Protein 2X5Q (pdb70)

Structure (mmCIF, N/CA/C/O backbone):
data_2X5Q
#
_entry.id   2X5Q
#
_cell.length_a   127.933
_cell.length_b   46.183
_cell.length_c   62.574
_cell.angle_alpha   90.00
_cell.angle_beta   109.26
_cell.angle_gamma   90.00
#
_symmetry.space_group_name_H-M   'C 1 2 1'
#
loop_
_entity.id
_entity.type
_entity.pdbx_description
1 polymer SSO1986
2 water water
#
loop_
_atom_site.group_PDB
_atom_site.id
_atom_site.type_symbol
_atom_site.label_atom_id
_atom_site.label_alt_id
_atom_site.label_comp_id
_atom_site.label_asym_id
_atom_site.label_entity_id
_atom_site.label_seq_id
_atom_site.pdbx_PDB_ins_code
_atom_site.Cartn_x
_atom_site.Cartn_y
_atom_site.Cartn_z
_atom_site.occupancy
_atom_site.B_iso_or_equiv
_atom_site.auth_seq_id
_atom_site.auth_comp_id
_atom_site.auth_asym_id
_atom_site.auth_atom_id
_atom_site.pdbx_PDB_model_num
ATOM 1 N N . TRP A 1 8 ? 25.228 -3.998 12.838 1.00 41.12 7 TRP A N 1
ATOM 2 C CA . TRP A 1 8 ? 24.600 -2.669 12.595 1.00 38.87 7 TRP A CA 1
ATOM 3 C C . TRP A 1 8 ? 24.571 -2.356 11.101 1.00 38.57 7 TRP A C 1
ATOM 4 O O . TRP A 1 8 ? 25.571 -2.547 10.392 1.00 39.10 7 TRP A O 1
ATOM 15 N N . GLU A 1 9 ? 23.428 -1.880 10.630 1.00 37.17 8 GLU A N 1
ATOM 16 C CA . GLU A 1 9 ? 23.348 -1.230 9.327 1.00 36.79 8 GLU A CA 1
ATOM 17 C C . GLU A 1 9 ? 24.319 -0.045 9.288 1.00 34.65 8 GLU A C 1
ATOM 18 O O . GLU A 1 9 ? 24.609 0.555 10.327 1.00 32.56 8 GLU A O 1
ATOM 24 N N . GLU A 1 10 ? 24.819 0.291 8.099 1.00 34.30 9 GLU A N 1
ATOM 25 C CA . GLU A 1 10 ? 25.670 1.470 7.948 1.00 32.96 9 GLU A CA 1
ATOM 26 C C . GLU A 1 10 ? 24.930 2.719 8.432 1.00 30.64 9 GLU A C 1
ATOM 27 O O . GLU A 1 10 ? 23.734 2.891 8.160 1.00 30.40 9 GLU A O 1
ATOM 33 N N . GLN A 1 11 ? 25.640 3.579 9.154 1.00 28.21 10 GLN A N 1
ATOM 34 C CA . GLN A 1 11 ? 25.045 4.788 9.730 1.00 26.91 10 GLN A CA 1
ATOM 35 C C . GLN A 1 11 ? 25.582 6.060 9.083 1.00 25.90 10 GLN A C 1
ATOM 36 O O . GLN A 1 11 ? 26.596 6.037 8.404 1.00 25.00 10 GLN A O 1
ATOM 42 N N . VAL A 1 12 ? 24.866 7.159 9.295 1.00 24.81 11 VAL A N 1
ATOM 43 C CA . VAL A 1 12 ? 25.324 8.484 8.904 1.00 24.67 11 VAL A CA 1
ATOM 44 C C . VAL A 1 12 ? 25.259 9.374 10.146 1.00 23.34 11 VAL A C 1
ATOM 45 O O . VAL A 1 12 ? 24.327 9.276 10.924 1.00 23.08 11 VAL A O 1
ATOM 49 N N . PHE A 1 13 ? 26.282 10.192 10.345 1.00 23.29 12 PHE A N 1
ATOM 50 C CA . PHE A 1 13 ? 26.282 11.222 11.403 1.00 22.93 12 PHE A CA 1
ATOM 51 C C . PHE A 1 13 ? 25.469 12.403 10.965 1.00 23.43 12 PHE A C 1
ATOM 52 O O . PHE A 1 13 ? 25.801 13.076 9.970 1.00 23.78 12 PHE A O 1
ATOM 60 N N . LEU A 1 14 ? 24.408 12.673 11.717 1.00 24.17 13 LEU A N 1
ATOM 61 C CA . LEU A 1 14 ? 23.558 13.826 11.462 1.00 24.91 13 LEU A CA 1
ATOM 62 C C . LEU A 1 14 ? 23.935 14.871 12.501 1.00 24.49 13 LEU A C 1
ATOM 63 O O . LEU A 1 14 ? 23.581 14.722 13.672 1.00 24.20 13 LEU A O 1
ATOM 68 N N . PRO A 1 15 ? 24.686 15.914 12.092 1.00 24.61 14 PRO A N 1
ATOM 69 C CA . PRO A 1 15 ? 24.940 17.023 13.015 1.00 24.86 14 PRO A CA 1
ATOM 70 C C . PRO A 1 15 ? 23.658 17.729 13.417 1.00 25.47 14 PRO A C 1
ATOM 71 O O . PRO A 1 15 ? 22.826 18.041 12.553 1.00 27.03 14 PRO A O 1
ATOM 75 N N . ILE A 1 16 ? 23.489 17.982 14.712 1.00 25.73 15 ILE A N 1
ATOM 76 C CA . ILE A 1 16 ? 22.340 18.752 15.184 1.00 26.95 15 ILE A CA 1
ATOM 77 C C . ILE A 1 16 ? 22.779 20.204 15.424 1.00 28.22 15 ILE A C 1
ATOM 78 O O . ILE A 1 16 ? 23.471 20.503 16.413 1.00 28.93 15 ILE A O 1
ATOM 83 N N . THR A 1 17 ? 22.409 21.093 14.498 1.00 28.50 16 THR A N 1
ATOM 84 C CA . THR A 1 17 ? 22.730 22.517 14.594 1.00 29.16 16 THR A CA 1
ATOM 85 C C . THR A 1 17 ? 21.466 23.343 14.480 1.00 30.08 16 THR A C 1
ATOM 86 O O . THR A 1 17 ? 20.416 22.805 14.174 1.00 29.04 16 THR A O 1
ATOM 90 N N . ASN A 1 18 ? 21.596 24.668 14.651 1.00 31.29 17 ASN A N 1
ATOM 91 C CA . ASN A 1 18 ? 20.486 25.599 14.428 1.00 33.36 17 ASN A CA 1
ATOM 92 C C . ASN A 1 18 ? 20.010 25.721 12.979 1.00 34.47 17 ASN A C 1
ATOM 93 O O . ASN A 1 18 ? 18.984 26.365 12.744 1.00 36.22 17 ASN A O 1
ATOM 98 N N . SER A 1 19 ? 20.735 25.144 12.015 1.00 33.30 18 SER A N 1
ATOM 99 C CA . SER A 1 19 ? 20.405 25.340 10.599 1.00 34.80 18 SER A CA 1
ATOM 100 C C . SER A 1 19 ? 19.835 24.135 9.850 1.00 34.45 18 SER A C 1
ATOM 101 O O . SER A 1 19 ? 19.494 24.247 8.661 1.00 35.44 18 SER A O 1
ATOM 104 N N . ILE A 1 20 ? 19.719 22.994 10.521 1.00 33.01 19 ILE A N 1
ATOM 105 C CA . ILE A 1 20 ? 19.213 21.806 9.849 1.00 33.07 19 ILE A CA 1
ATOM 106 C C . ILE A 1 20 ? 17.707 21.946 9.651 1.00 35.03 19 ILE A C 1
ATOM 107 O O . ILE A 1 20 ? 17.026 22.645 10.402 1.00 35.22 19 ILE A O 1
ATOM 112 N N . SER A 1 21 ? 17.205 21.302 8.612 1.00 36.71 20 SER A N 1
ATOM 113 C CA . SER A 1 21 ? 15.776 21.326 8.312 1.00 39.21 20 SER A CA 1
ATOM 114 C C . SER A 1 21 ? 15.389 20.025 7.647 1.00 39.81 20 SER A C 1
ATOM 115 O O . SER A 1 21 ? 16.173 19.446 6.893 1.00 39.56 20 SER A O 1
ATOM 118 N N . SER A 1 22 ? 14.180 19.569 7.925 1.00 41.65 21 SER A N 1
ATOM 119 C CA . SER A 1 22 ? 13.620 18.431 7.216 1.00 43.01 21 SER A CA 1
ATOM 120 C C . SER A 1 22 ? 13.301 18.832 5.770 1.00 45.75 21 SER A C 1
ATOM 121 O O . SER A 1 22 ? 12.824 19.928 5.516 1.00 47.35 21 SER A O 1
ATOM 124 N N . GLU A 1 23 ? 13.597 17.949 4.827 1.00 46.92 22 GLU A N 1
ATOM 125 C CA . GLU A 1 23 ? 13.235 18.165 3.428 1.00 50.32 22 GLU A CA 1
ATOM 126 C C . GLU A 1 23 ? 12.337 17.024 2.989 1.00 51.66 22 GLU A C 1
ATOM 127 O O . GLU A 1 23 ? 12.335 15.951 3.599 1.00 50.72 22 GLU A O 1
ATOM 133 N N . ASP A 1 24 ? 11.576 17.263 1.931 1.00 54.60 23 ASP A N 1
ATOM 134 C CA . ASP A 1 24 ? 10.548 16.330 1.500 1.00 56.37 23 ASP A CA 1
ATOM 135 C C . ASP A 1 24 ? 11.112 14.923 1.321 1.00 55.18 23 ASP A C 1
ATOM 136 O O . ASP A 1 24 ? 12.192 14.745 0.767 1.00 54.89 23 ASP A O 1
ATOM 141 N N . ASN A 1 25 ? 10.380 13.936 1.825 1.00 54.86 24 ASN A N 1
ATOM 142 C CA . ASN A 1 25 ? 10.708 12.530 1.624 1.00 54.01 24 ASN A CA 1
ATOM 143 C C . ASN A 1 25 ? 12.035 12.121 2.261 1.00 50.81 24 ASN A C 1
ATOM 144 O O . ASN A 1 25 ? 13.085 12.127 1.607 1.00 51.06 24 ASN A O 1
ATOM 149 N N . ASN A 1 26 ? 11.960 11.769 3.543 1.00 47.78 25 ASN A N 1
ATOM 150 C CA . ASN A 1 26 ? 13.061 11.186 4.321 1.00 44.82 25 ASN A CA 1
ATOM 151 C C . ASN A 1 26 ? 14.454 11.798 4.145 1.00 42.61 25 ASN A C 1
ATOM 152 O O . ASN A 1 26 ? 15.454 11.099 4.265 1.00 41.39 25 ASN A O 1
ATOM 157 N N . GLN A 1 27 ? 14.515 13.109 3.913 1.00 42.18 26 GLN A N 1
ATOM 158 C CA . GLN A 1 27 ? 15.794 13.804 3.785 1.00 40.57 26 GLN A CA 1
ATOM 159 C C . GLN A 1 27 ? 15.928 14.974 4.751 1.00 38.57 26 GLN A C 1
ATOM 160 O O . GLN A 1 27 ? 14.977 15.700 5.022 1.00 39.25 26 GLN A O 1
ATOM 166 N N . ILE A 1 28 ? 17.141 15.171 5.235 1.00 36.03 27 ILE A N 1
ATOM 167 C CA . ILE A 1 28 ? 17.439 16.263 6.134 1.00 34.87 27 ILE A CA 1
ATOM 168 C C . ILE A 1 28 ? 18.541 17.101 5.498 1.00 34.26 27 ILE A C 1
ATOM 169 O O . ILE A 1 28 ? 19.625 16.586 5.214 1.00 32.86 27 ILE A O 1
ATOM 174 N N . LYS A 1 29 ? 18.235 18.371 5.247 1.00 34.76 28 LYS A N 1
ATOM 175 C CA . LYS A 1 29 ? 19.231 19.331 4.802 1.00 35.07 28 LYS A CA 1
ATOM 176 C C . LYS A 1 29 ? 20.066 19.745 6.013 1.00 33.09 28 LYS A C 1
ATOM 177 O O . LYS A 1 29 ? 19.531 20.272 6.990 1.00 31.97 28 LYS A O 1
ATOM 183 N N . ILE A 1 30 ? 21.371 19.479 5.965 1.00 31.71 29 ILE A N 1
ATOM 184 C CA . ILE A 1 30 ? 22.264 19.900 7.036 1.00 30.32 29 ILE A CA 1
ATOM 185 C C . ILE A 1 30 ? 22.729 21.324 6.781 1.00 31.38 29 ILE A C 1
ATOM 186 O O . ILE A 1 30 ? 22.817 22.141 7.702 1.00 32.18 29 ILE A O 1
ATOM 191 N N . GLY A 1 31 ? 23.024 21.622 5.522 1.00 31.75 30 GLY A N 1
ATOM 192 C CA . GLY A 1 31 ? 23.273 22.982 5.099 1.00 32.66 30 GLY A CA 1
ATOM 193 C C . GLY A 1 31 ? 23.212 23.041 3.595 1.00 34.08 30 GLY A C 1
ATOM 194 O O . GLY A 1 31 ? 22.727 22.102 2.954 1.00 34.36 30 GLY A O 1
ATOM 195 N N . SER A 1 32 ? 23.720 24.129 3.026 1.00 34.60 31 SER A N 1
ATOM 196 C CA . SER A 1 32 ? 23.634 24.345 1.587 1.00 36.69 31 SER A CA 1
ATOM 197 C C . SER A 1 32 ? 24.295 23.227 0.777 1.00 36.29 31 SER A C 1
ATOM 198 O O . SER A 1 32 ? 23.852 22.921 -0.317 1.00 37.54 31 SER A O 1
ATOM 201 N N . SER A 1 33 ? 25.348 22.626 1.326 1.00 34.26 32 SER A N 1
ATOM 202 C CA . SER A 1 33 ? 26.169 21.671 0.594 1.00 34.77 32 SER A CA 1
ATOM 203 C C . SER A 1 33 ? 25.987 20.203 1.021 1.00 33.32 32 SER A C 1
ATOM 204 O O . SER A 1 33 ? 26.491 19.296 0.336 1.00 33.53 32 SER A O 1
ATOM 207 N N . VAL A 1 34 ? 25.243 19.968 2.104 1.00 31.59 33 VAL A N 1
ATOM 208 C CA . VAL A 1 34 ? 25.085 18.630 2.664 1.00 30.56 33 VAL A CA 1
ATOM 209 C C . VAL A 1 34 ? 23.604 18.260 2.892 1.00 31.08 33 VAL A C 1
ATOM 210 O O . VAL A 1 34 ? 22.850 18.992 3.566 1.00 29.66 33 VAL A O 1
ATOM 214 N N . SER A 1 35 ? 23.189 17.152 2.269 1.00 31.54 34 SER A N 1
ATOM 215 C CA . SER A 1 35 ? 21.875 16.558 2.507 1.00 32.69 34 SER A CA 1
ATOM 216 C C . SER A 1 35 ? 22.018 15.070 2.821 1.00 31.89 34 SER A C 1
ATOM 217 O O . SER A 1 35 ? 22.773 14.346 2.162 1.00 31.93 34 SER A O 1
ATOM 220 N N . ILE A 1 36 ? 21.260 14.639 3.821 1.00 31.75 35 ILE A N 1
ATOM 221 C CA . ILE A 1 36 ? 21.288 13.278 4.333 1.00 31.40 35 ILE A CA 1
ATOM 222 C C . ILE A 1 36 ? 19.914 12.635 4.114 1.00 32.85 35 ILE A C 1
ATOM 223 O O . ILE A 1 36 ? 18.891 13.298 4.221 1.00 34.26 35 ILE A O 1
ATOM 228 N N . GLU A 1 37 ? 19.908 11.364 3.736 1.00 33.19 36 GLU A N 1
ATOM 229 C CA . GLU A 1 37 ? 18.695 10.568 3.656 1.00 34.19 36 GLU A CA 1
ATOM 230 C C . GLU A 1 37 ? 18.754 9.570 4.797 1.00 33.07 36 GLU A C 1
ATOM 231 O O . GLU A 1 37 ? 19.827 9.110 5.161 1.00 32.71 36 GLU A O 1
ATOM 237 N N . TYR A 1 38 ? 17.619 9.249 5.388 1.00 33.43 37 TYR A N 1
ATOM 238 C CA . TYR A 1 38 ? 17.587 8.202 6.402 1.00 32.02 37 TYR A CA 1
ATOM 239 C C . TYR A 1 38 ? 16.601 7.118 5.984 1.00 33.47 37 TYR A C 1
ATOM 240 O O . TYR A 1 38 ? 15.658 7.346 5.203 1.00 33.88 37 TYR A O 1
ATOM 249 N N . ASN A 1 39 ? 16.853 5.922 6.488 1.00 33.03 38 ASN A N 1
ATOM 250 C CA . ASN A 1 39 ? 16.018 4.786 6.172 1.00 34.80 38 ASN A CA 1
ATOM 251 C C . ASN A 1 39 ? 14.913 4.743 7.224 1.00 34.74 38 ASN A C 1
ATOM 252 O O . ASN A 1 39 ? 15.185 4.558 8.411 1.00 32.15 38 ASN A O 1
ATOM 257 N N . GLN A 1 40 ? 13.673 4.968 6.790 1.00 36.59 39 GLN A N 1
ATOM 258 C CA . GLN A 1 40 ? 12.536 5.051 7.711 1.00 37.43 39 GLN A CA 1
ATOM 259 C C . GLN A 1 40 ? 12.383 3.763 8.530 1.00 37.91 39 GLN A C 1
ATOM 260 O O . GLN A 1 40 ? 11.975 3.804 9.681 1.00 37.48 39 GLN A O 1
ATOM 266 N N . ASN A 1 41 ? 12.715 2.621 7.934 1.00 39.29 40 ASN A N 1
ATOM 267 C CA . ASN A 1 41 ? 12.666 1.354 8.647 1.00 40.04 40 ASN A CA 1
ATOM 268 C C . ASN A 1 41 ? 14.048 0.791 8.956 1.00 39.35 40 ASN A C 1
ATOM 269 O O . ASN A 1 41 ? 14.177 -0.406 9.191 1.00 40.80 40 ASN A O 1
ATOM 274 N N . GLY A 1 42 ? 15.073 1.641 8.971 1.00 37.66 41 GLY A N 1
ATOM 275 C CA . GLY A 1 42 ? 16.425 1.193 9.299 1.00 36.74 41 GLY A CA 1
ATOM 276 C C . GLY A 1 42 ? 16.632 1.133 10.800 1.00 35.80 41 GLY A C 1
ATOM 277 O O . GLY A 1 42 ? 15.835 1.693 11.556 1.00 35.73 41 GLY A O 1
ATOM 278 N N . GLN A 1 43 ? 17.692 0.446 11.231 1.00 35.23 42 GLN A N 1
ATOM 279 C CA . GLN A 1 43 ? 18.035 0.339 12.651 1.00 34.52 42 GLN A CA 1
ATOM 280 C C . GLN A 1 43 ? 19.038 1.437 12.965 1.00 31.59 42 GLN A C 1
ATOM 281 O O . GLN A 1 43 ? 20.137 1.451 12.432 1.00 30.62 42 GLN A O 1
ATOM 287 N N . HIS A 1 44 ? 18.625 2.376 13.810 1.00 30.11 43 HIS A N 1
ATOM 288 C CA . HIS A 1 44 ? 19.433 3.551 14.138 1.00 28.24 43 HIS A CA 1
ATOM 289 C C . HIS A 1 44 ? 20.191 3.313 15.441 1.00 27.57 43 HIS A C 1
ATOM 290 O O . HIS A 1 44 ? 19.632 2.786 16.403 1.00 27.32 43 HIS A O 1
ATOM 297 N N . VAL A 1 45 ? 21.457 3.724 15.473 1.00 26.58 44 VAL A N 1
ATOM 298 C CA . VAL A 1 45 ? 22.272 3.639 16.679 1.00 26.04 44 VAL A CA 1
ATOM 299 C C . VAL A 1 45 ? 21.743 4.578 17.748 1.00 26.19 44 VAL A C 1
ATOM 300 O O . VAL A 1 45 ? 21.544 4.168 18.900 1.00 26.38 44 VAL A O 1
ATOM 304 N N . SER A 1 46 ? 21.522 5.844 17.377 1.00 25.72 45 SER A N 1
ATOM 305 C CA . SER A 1 46 ? 20.852 6.793 18.261 1.00 25.58 45 SER A CA 1
ATOM 306 C C . SER A 1 46 ? 19.383 6.417 18.387 1.00 27.12 45 SER A C 1
ATOM 307 O O . SER A 1 46 ? 18.735 6.051 17.401 1.00 27.30 45 SER A O 1
ATOM 310 N N . GLN A 1 47 ? 18.865 6.506 19.611 1.00 27.92 46 GLN A N 1
ATOM 311 C CA . GLN A 1 47 ? 17.552 5.961 19.947 1.00 29.32 46 GLN A CA 1
ATOM 312 C C . GLN A 1 47 ? 16.763 6.922 20.830 1.00 29.50 46 GLN A C 1
ATOM 313 O O . GLN A 1 47 ? 17.339 7.633 21.647 1.00 29.21 46 GLN A O 1
ATOM 319 N N . ILE A 1 48 ? 15.450 6.962 20.646 1.00 30.12 47 ILE A N 1
ATOM 320 C CA . ILE A 1 48 ? 14.573 7.616 21.610 1.00 30.96 47 ILE A CA 1
ATOM 321 C C . ILE A 1 48 ? 13.658 6.586 22.265 1.00 31.90 47 ILE A C 1
ATOM 322 O O . ILE A 1 48 ? 13.313 5.560 21.664 1.00 32.19 47 ILE A O 1
ATOM 327 N N . ASP A 1 49 ? 13.295 6.845 23.517 1.00 32.14 48 ASP A N 1
ATOM 328 C CA . ASP A 1 49 ? 12.367 5.982 24.239 1.00 34.03 48 ASP A CA 1
ATOM 329 C C . ASP A 1 49 ? 11.699 6.815 25.317 1.00 34.78 48 ASP A C 1
ATOM 330 O O . ASP A 1 49 ? 11.832 8.039 25.289 1.00 34.42 48 ASP A O 1
ATOM 335 N N . ASP A 1 50 ? 11.002 6.176 26.258 1.00 36.15 49 ASP A N 1
ATOM 336 C CA . ASP A 1 50 ? 10.309 6.910 27.320 1.00 38.36 49 ASP A CA 1
ATOM 337 C C . ASP A 1 50 ? 11.232 7.660 28.297 1.00 37.84 49 ASP A C 1
ATOM 338 O O . ASP A 1 50 ? 10.743 8.416 29.126 1.00 39.06 49 ASP A O 1
ATOM 343 N N . LYS A 1 51 ? 12.549 7.475 28.180 1.00 37.00 50 LYS A N 1
ATOM 344 C CA . LYS A 1 51 ? 13.523 8.174 29.040 1.00 37.25 50 LYS A CA 1
ATOM 345 C C . LYS A 1 51 ? 14.278 9.294 28.326 1.00 35.86 50 LYS A C 1
ATOM 346 O O . LYS A 1 51 ? 15.065 10.012 28.959 1.00 36.74 50 LYS A O 1
ATOM 352 N N . GLY A 1 52 ? 14.068 9.417 27.013 1.00 34.53 51 GLY A N 1
ATOM 353 C CA . GLY A 1 52 ? 14.611 10.502 26.211 1.00 32.78 51 GLY A CA 1
ATOM 354 C C . GLY A 1 52 ? 15.451 10.011 25.041 1.00 31.17 51 GLY A C 1
ATOM 355 O O . GLY A 1 52 ? 15.217 8.935 24.492 1.00 30.93 51 GLY A O 1
ATOM 356 N N . LEU A 1 53 ? 16.447 10.814 24.684 1.00 29.73 52 LEU A N 1
ATOM 357 C CA . LEU A 1 53 ? 17.340 10.548 23.566 1.00 28.16 52 LEU A CA 1
ATOM 358 C C . LEU A 1 53 ? 18.610 9.848 24.061 1.00 27.72 52 LEU A C 1
ATOM 359 O O . LEU A 1 53 ? 19.125 10.168 25.148 1.00 27.70 52 LEU A O 1
ATOM 364 N N . HIS A 1 54 ? 19.108 8.896 23.270 1.00 27.32 53 HIS A N 1
ATOM 365 C CA . HIS A 1 54 ? 20.256 8.058 23.654 1.00 27.31 53 HIS A CA 1
ATOM 366 C C . HIS A 1 54 ? 21.247 7.865 22.526 1.00 25.85 53 HIS A C 1
ATOM 367 O O . HIS A 1 54 ? 20.875 7.884 21.360 1.00 25.52 53 HIS A O 1
ATOM 374 N N . ASN A 1 55 ? 22.499 7.603 22.908 1.00 25.95 54 ASN A N 1
ATOM 375 C CA . ASN A 1 55 ? 23.593 7.294 21.982 1.00 25.71 54 ASN A CA 1
ATOM 376 C C . ASN A 1 55 ? 23.915 8.437 21.037 1.00 24.78 54 ASN A C 1
ATOM 377 O O . ASN A 1 55 ? 23.774 8.313 19.807 1.00 25.16 54 ASN A O 1
ATOM 382 N N . ILE A 1 56 ? 24.362 9.533 21.626 1.00 25.02 55 ILE A N 1
ATOM 383 C CA . ILE A 1 56 ? 24.732 10.726 20.896 1.00 24.67 55 ILE A CA 1
ATOM 384 C C . ILE A 1 56 ? 26.246 10.717 20.667 1.00 24.57 55 ILE A C 1
ATOM 385 O O . ILE A 1 56 ? 27.014 10.523 21.599 1.00 24.93 55 ILE A O 1
ATOM 390 N N . LEU A 1 57 ? 26.668 10.923 19.422 1.00 23.97 56 LEU A N 1
ATOM 391 C CA . LEU A 1 57 ? 28.100 10.973 19.116 1.00 23.68 56 LEU A CA 1
ATOM 392 C C . LEU A 1 57 ? 28.656 12.387 19.270 1.00 23.06 56 LEU A C 1
ATOM 393 O O . LEU A 1 57 ? 28.117 13.341 18.708 1.00 23.15 56 LEU A O 1
ATOM 398 N N . VAL A 1 58 ? 29.749 12.503 20.018 1.00 23.93 57 VAL A N 1
ATOM 399 C CA . VAL A 1 58 ? 30.443 13.769 20.212 1.00 24.17 57 VAL A CA 1
ATOM 400 C C . VAL A 1 58 ? 31.714 13.692 19.385 1.00 24.64 57 VAL A C 1
ATOM 401 O O . VAL A 1 58 ? 32.609 12.912 19.680 1.00 25.38 57 VAL A O 1
ATOM 405 N N . LEU A 1 59 ? 31.773 14.478 18.323 1.00 25.24 58 LEU A N 1
ATOM 406 C CA . LEU A 1 59 ? 32.935 14.467 17.446 1.00 25.60 58 LEU A CA 1
ATOM 407 C C . LEU A 1 59 ? 33.894 15.564 17.870 1.00 25.72 58 LEU A C 1
ATOM 408 O O . LEU A 1 59 ? 33.703 16.716 17.507 1.00 25.78 58 LEU A O 1
ATOM 413 N N . THR A 1 60 ? 34.919 15.211 18.646 1.00 26.00 59 THR A N 1
ATOM 414 C CA . THR A 1 60 ? 35.894 16.201 19.130 1.00 26.58 59 THR A CA 1
ATOM 415 C C . THR A 1 60 ? 36.964 16.470 18.053 1.00 26.33 59 THR A C 1
ATOM 416 O O . THR A 1 60 ? 37.167 15.659 17.172 1.00 26.36 59 THR A O 1
ATOM 420 N N . GLY A 1 61 ? 37.648 17.607 18.133 1.00 26.75 60 GLY A N 1
ATOM 421 C CA . GLY A 1 61 ? 38.600 18.006 17.085 1.00 27.03 60 GLY A CA 1
ATOM 422 C C . GLY A 1 61 ? 37.942 18.433 15.772 1.00 26.33 60 GLY A C 1
ATOM 423 O O . GLY A 1 61 ? 38.624 18.525 14.744 1.00 27.57 60 GLY A O 1
ATOM 424 N N . TYR A 1 62 ? 36.640 18.732 15.830 1.00 25.46 61 TYR A N 1
ATOM 425 C CA . TYR A 1 62 ? 35.819 19.159 14.691 1.00 25.12 61 TYR A CA 1
ATOM 426 C C . TYR A 1 62 ? 34.916 20.339 15.040 1.00 25.19 61 TYR A C 1
ATOM 427 O O . TYR A 1 62 ? 34.442 20.464 16.167 1.00 24.80 61 TYR A O 1
ATOM 436 N N . ALA A 1 63 ? 34.711 21.211 14.061 1.00 25.10 62 ALA A N 1
ATOM 437 C CA . ALA A 1 63 ? 33.678 22.242 14.111 1.00 25.40 62 ALA A CA 1
ATOM 438 C C . ALA A 1 63 ? 32.857 22.123 12.813 1.00 25.64 62 ALA A C 1
ATOM 439 O O . ALA A 1 63 ? 33.229 21.368 11.908 1.00 26.59 62 ALA A O 1
ATOM 441 N N . ILE A 1 64 ? 31.728 22.809 12.749 1.00 25.71 63 ILE A N 1
ATOM 442 C CA . ILE A 1 64 ? 30.864 22.740 11.573 1.00 26.10 63 ILE A CA 1
ATOM 443 C C . ILE A 1 64 ? 30.813 24.109 10.908 1.00 27.29 63 ILE A C 1
ATOM 444 O O . ILE A 1 64 ? 30.799 25.148 11.573 1.00 28.07 63 ILE A O 1
ATOM 449 N N . ASP A 1 65 ? 30.886 24.109 9.583 1.00 28.38 64 ASP A N 1
ATOM 450 C CA . ASP A 1 65 ? 30.620 25.311 8.806 1.00 30.13 64 ASP A CA 1
ATOM 451 C C . ASP A 1 65 ? 29.104 25.297 8.724 1.00 31.29 64 ASP A C 1
ATOM 452 O O . ASP A 1 65 ? 28.515 24.563 7.913 1.00 31.21 64 ASP A O 1
ATOM 457 N N . GLU A 1 66 ? 28.465 26.081 9.587 1.00 31.89 65 GLU A N 1
ATOM 458 C CA . GLU A 1 66 ? 27.020 25.959 9.749 1.00 32.33 65 GLU A CA 1
ATOM 459 C C . GLU A 1 66 ? 26.209 26.205 8.478 1.00 33.41 65 GLU A C 1
ATOM 460 O O . GLU A 1 66 ? 25.212 25.534 8.256 1.00 33.35 65 GLU A O 1
ATOM 466 N N . SER A 1 67 ? 26.631 27.159 7.663 1.00 34.66 66 SER A N 1
ATOM 467 C CA . SER A 1 67 ? 25.914 27.458 6.434 1.00 36.51 66 SER A CA 1
ATOM 468 C C . SER A 1 67 ? 25.985 26.330 5.405 1.00 35.48 66 SER A C 1
ATOM 469 O O . SER A 1 67 ? 24.993 26.067 4.739 1.00 36.00 66 SER A O 1
ATOM 472 N N . THR A 1 68 ? 27.140 25.672 5.274 1.00 33.85 67 THR A N 1
ATOM 473 C CA . THR A 1 68 ? 27.289 24.601 4.275 1.00 33.56 67 THR A CA 1
ATOM 474 C C . THR A 1 68 ? 26.856 23.236 4.791 1.00 31.77 67 THR A C 1
ATOM 475 O O . THR A 1 68 ? 26.404 22.400 4.001 1.00 31.43 67 THR A O 1
ATOM 479 N N . GLY A 1 69 ? 27.010 23.022 6.099 1.00 29.87 68 GLY A N 1
ATOM 480 C CA . GLY A 1 69 ? 26.662 21.763 6.752 1.00 28.76 68 GLY A CA 1
ATOM 481 C C . GLY A 1 69 ? 27.821 20.783 6.847 1.00 28.10 68 GLY A C 1
ATOM 482 O O . GLY A 1 69 ? 27.651 19.656 7.306 1.00 27.30 68 GLY A O 1
ATOM 483 N N . GLU A 1 70 ? 29.006 21.231 6.421 1.00 28.74 69 GLU A N 1
ATOM 484 C CA . GLU A 1 70 ? 30.205 20.406 6.372 1.00 28.21 69 GLU A CA 1
ATOM 485 C C . GLU A 1 70 ? 31.001 20.543 7.661 1.00 27.22 69 GLU A C 1
ATOM 486 O O . GLU A 1 70 ? 31.243 21.652 8.144 1.00 26.97 69 GLU A O 1
ATOM 492 N N . LEU A 1 71 ? 31.413 19.403 8.201 1.00 26.12 70 LEU A N 1
ATOM 493 C CA . LEU A 1 71 ? 32.322 19.373 9.336 1.00 25.39 70 LEU A CA 1
ATOM 494 C C . LEU A 1 71 ? 33.753 19.697 8.898 1.00 25.70 70 LEU A C 1
ATOM 495 O O . LEU A 1 71 ? 34.198 19.289 7.816 1.00 25.01 70 LEU A O 1
ATOM 500 N N . VAL A 1 72 ? 34.470 20.399 9.770 1.00 25.19 71 VAL A N 1
ATOM 501 C CA . VAL A 1 72 ? 35.839 20.827 9.503 1.00 25.79 71 VAL A CA 1
ATOM 502 C C . VAL A 1 72 ? 36.767 20.400 10.632 1.00 25.30 71 VAL A C 1
ATOM 503 O O . VAL A 1 72 ? 36.533 20.748 11.791 1.00 24.31 71 VAL A O 1
ATOM 507 N N . PRO A 1 73 ? 37.836 19.662 10.299 1.00 25.92 72 PRO A N 1
ATOM 508 C CA . PRO A 1 73 ? 38.767 19.273 11.356 1.00 26.17 72 PRO A CA 1
ATOM 509 C C . PRO A 1 73 ? 39.590 20.486 11.777 1.00 26.97 72 PRO A C 1
ATOM 510 O O . PRO A 1 73 ? 40.203 21.134 10.938 1.00 28.29 72 PRO A O 1
ATOM 514 N N . THR A 1 74 ? 39.561 20.804 13.061 1.00 27.32 73 THR A N 1
ATOM 515 C CA . THR A 1 74 ? 40.194 22.004 13.587 1.00 28.47 73 THR A CA 1
ATOM 516 C C . THR A 1 74 ? 41.477 21.732 14.363 1.00 29.60 73 THR A C 1
ATOM 517 O O . THR A 1 74 ? 42.246 22.662 14.655 1.00 31.02 73 THR A O 1
ATOM 521 N N . PHE A 1 75 ? 41.715 20.467 14.694 1.00 29.53 74 PHE A N 1
ATOM 522 C CA . PHE A 1 75 ? 42.912 20.070 15.435 1.00 30.95 74 PHE A CA 1
ATOM 523 C C . PHE A 1 75 ? 43.000 20.756 16.795 1.00 31.45 74 PHE A C 1
ATOM 524 O O . PHE A 1 75 ? 44.090 21.048 17.294 1.00 31.98 74 PHE A O 1
ATOM 532 N N . ASP A 1 76 ? 41.823 20.993 17.376 1.00 31.03 75 ASP A N 1
ATOM 533 C CA . ASP A 1 76 ? 41.668 21.554 18.723 1.00 31.95 75 ASP A CA 1
ATOM 534 C C . ASP A 1 76 ? 40.721 20.595 19.436 1.00 31.79 75 ASP A C 1
ATOM 535 O O . ASP A 1 76 ? 39.530 20.564 19.119 1.00 31.34 75 ASP A O 1
ATOM 540 N N . PRO A 1 77 ? 41.238 19.789 20.386 1.00 32.76 76 PRO A N 1
ATOM 541 C CA . PRO A 1 77 ? 40.394 18.768 21.030 1.00 31.74 76 PRO A CA 1
ATOM 542 C C . PRO A 1 77 ? 39.240 19.319 21.873 1.00 31.27 76 PRO A C 1
ATOM 543 O O . PRO A 1 77 ? 38.306 18.570 22.208 1.00 30.52 76 PRO A O 1
ATOM 547 N N . CYS A 1 78 ? 39.304 20.602 22.217 1.00 30.99 77 CYS A N 1
ATOM 548 C CA . CYS A 1 78 ? 38.205 21.260 22.910 1.00 31.11 77 CYS A CA 1
ATOM 549 C C . CYS A 1 78 ? 37.060 21.679 21.954 1.00 29.11 77 CYS A C 1
ATOM 550 O O . CYS A 1 78 ? 35.984 22.081 22.418 1.00 28.86 77 CYS A O 1
ATOM 553 N N . ASP A 1 79 ? 37.282 21.589 20.639 1.00 27.63 78 ASP A N 1
ATOM 554 C CA . ASP A 1 79 ? 36.189 21.747 19.665 1.00 26.61 78 ASP A CA 1
ATOM 555 C C . ASP A 1 79 ? 35.425 20.442 19.547 1.00 25.41 78 ASP A C 1
ATOM 556 O O . ASP A 1 79 ? 36.028 19.360 19.611 1.00 25.69 78 ASP A O 1
ATOM 561 N N . TYR A 1 80 ? 34.104 20.542 19.381 1.00 24.53 79 TYR A N 1
ATOM 562 C CA . TYR A 1 80 ? 33.282 19.382 19.076 1.00 23.97 79 TYR A CA 1
ATOM 563 C C . TYR A 1 80 ? 32.005 19.766 18.347 1.00 23.60 79 TYR A C 1
ATOM 564 O O . TYR A 1 80 ? 31.508 20.908 18.440 1.00 23.91 79 TYR A O 1
ATOM 573 N N . VAL A 1 81 ? 31.467 18.783 17.639 1.00 22.64 80 VAL A N 1
ATOM 574 C CA . VAL A 1 81 ? 30.107 18.864 17.126 1.00 21.86 80 VAL A CA 1
ATOM 575 C C . VAL A 1 81 ? 29.436 17.562 17.577 1.00 21.83 80 VAL A C 1
ATOM 576 O O . VAL A 1 81 ? 30.046 16.507 17.519 1.00 22.05 80 VAL A O 1
ATOM 580 N N . LYS A 1 82 ? 28.203 17.650 18.061 1.00 22.22 81 LYS A N 1
ATOM 581 C CA . LYS A 1 82 ? 27.435 16.465 18.429 1.00 21.87 81 LYS A CA 1
ATOM 582 C C . LYS A 1 82 ? 26.361 16.179 17.384 1.00 22.24 81 LYS A C 1
ATOM 583 O O . LYS A 1 82 ? 25.928 17.070 16.646 1.00 21.68 81 LYS A O 1
ATOM 589 N N . GLY A 1 83 ? 25.970 14.913 17.301 1.00 22.16 82 GLY A N 1
ATOM 590 C CA . GLY A 1 83 ? 24.934 14.490 16.390 1.00 22.39 82 GLY A CA 1
ATOM 591 C C . GLY A 1 83 ? 24.423 13.105 16.725 1.00 22.68 82 GLY A C 1
ATOM 592 O O . GLY A 1 83 ? 24.857 12.455 17.706 1.00 23.36 82 GLY A O 1
ATOM 593 N N . ILE A 1 84 ? 23.470 12.656 15.929 1.00 22.69 83 ILE A N 1
ATOM 594 C CA . ILE A 1 84 ? 22.922 11.328 16.119 1.00 23.03 83 ILE A CA 1
ATOM 595 C C . ILE A 1 84 ? 23.430 10.476 14.984 1.00 23.17 83 ILE A C 1
ATOM 596 O O . ILE A 1 84 ? 23.847 10.996 13.935 1.00 22.84 83 ILE A O 1
ATOM 601 N N . LEU A 1 85 ? 23.415 9.169 15.217 1.00 23.48 84 LEU A N 1
ATOM 602 C CA . LEU A 1 85 ? 23.774 8.210 14.215 1.00 23.61 84 LEU A CA 1
ATOM 603 C C . LEU A 1 85 ? 22.511 7.461 13.845 1.00 24.21 84 LEU A C 1
ATOM 604 O O . LEU A 1 85 ? 21.839 6.872 14.710 1.00 25.04 84 LEU A O 1
ATOM 609 N N . ILE A 1 86 ? 22.180 7.497 12.560 1.00 23.79 85 ILE A N 1
ATOM 610 C CA . ILE A 1 86 ? 20.962 6.889 12.058 1.00 24.64 85 ILE A CA 1
ATOM 611 C C . ILE A 1 86 ? 21.278 6.096 10.808 1.00 25.18 85 ILE A C 1
ATOM 612 O O . ILE A 1 86 ? 22.250 6.394 10.132 1.00 23.62 85 ILE A O 1
ATOM 617 N N . SER A 1 87 ? 20.464 5.081 10.516 1.00 26.09 86 SER A N 1
ATOM 618 C CA . SER A 1 87 ? 20.604 4.334 9.269 1.00 27.67 86 SER A CA 1
ATOM 619 C C . SER A 1 87 ? 20.230 5.212 8.081 1.00 28.26 86 SER A C 1
ATOM 620 O O . SER A 1 87 ? 19.107 5.731 7.985 1.00 28.01 86 SER A O 1
ATOM 623 N N . GLY A 1 88 ? 21.176 5.353 7.165 1.00 28.73 87 GLY A N 1
ATOM 624 C CA . GLY A 1 88 ? 21.017 6.302 6.080 1.00 29.99 87 GLY A CA 1
ATOM 625 C C . GLY A 1 88 ? 22.321 6.595 5.382 1.00 30.12 87 GLY A C 1
ATOM 626 O O . GLY A 1 88 ? 23.313 5.877 5.548 1.00 29.83 87 GLY A O 1
ATOM 627 N N . LYS A 1 89 ? 22.321 7.658 4.586 1.00 31.30 88 LYS A N 1
ATOM 628 C CA . LYS A 1 89 ? 23.493 7.999 3.805 1.00 31.53 88 LYS A CA 1
ATOM 629 C C . LYS A 1 89 ? 23.527 9.473 3.418 1.00 31.97 88 LYS A C 1
ATOM 630 O O . LYS A 1 89 ? 22.501 10.130 3.348 1.00 32.05 88 LYS A O 1
ATOM 636 N N . ILE A 1 90 ? 24.731 9.963 3.148 1.00 31.99 89 ILE A N 1
ATOM 637 C CA . ILE A 1 90 ? 24.930 11.308 2.651 1.00 32.46 89 ILE A CA 1
ATOM 638 C C . ILE A 1 90 ? 24.598 11.280 1.157 1.00 34.68 89 ILE A C 1
ATOM 639 O O . ILE A 1 90 ? 25.244 10.577 0.390 1.00 35.78 89 ILE A O 1
ATOM 644 N N . LEU A 1 91 ? 23.556 12.006 0.759 1.00 36.08 90 LEU A N 1
ATOM 645 C CA . LEU A 1 91 ? 23.119 12.056 -0.643 1.00 38.34 90 LEU A CA 1
ATOM 646 C C . LEU A 1 91 ? 23.812 13.150 -1.441 1.00 39.19 90 LEU A C 1
ATOM 647 O O . LEU A 1 91 ? 24.047 12.999 -2.637 1.00 40.66 90 LEU A O 1
ATOM 652 N N . LYS A 1 92 ? 24.113 14.258 -0.778 1.00 37.83 91 LYS A N 1
ATOM 653 C CA . LYS A 1 92 ? 24.851 15.341 -1.397 1.00 38.83 91 LYS A CA 1
ATOM 654 C C . LYS A 1 92 ? 25.891 15.812 -0.398 1.00 36.95 91 LYS A C 1
ATOM 655 O O . LYS A 1 92 ? 25.590 15.995 0.787 1.00 34.38 91 LYS A O 1
ATOM 661 N N . GLY A 1 93 ? 27.117 15.986 -0.876 1.00 37.78 92 GLY A N 1
ATOM 662 C CA . GLY A 1 93 ? 28.227 16.376 -0.018 1.00 37.09 92 GLY A CA 1
ATOM 663 C C . GLY A 1 93 ? 29.321 15.325 0.018 1.00 37.47 92 GLY A C 1
ATOM 664 O O . GLY A 1 93 ? 29.114 14.177 -0.374 1.00 38.01 92 GLY A O 1
ATOM 665 N N . ASN A 1 94 ? 30.492 15.741 0.490 1.00 37.48 93 ASN A N 1
ATOM 666 C CA . ASN A 1 94 ? 31.625 14.853 0.663 1.00 37.56 93 ASN A CA 1
ATOM 667 C C . ASN A 1 94 ? 31.415 14.040 1.912 1.00 35.76 93 ASN A C 1
ATOM 668 O O . ASN A 1 94 ? 31.014 14.585 2.942 1.00 35.59 93 ASN A O 1
ATOM 673 N N . HIS A 1 95 ? 31.683 12.743 1.823 1.00 35.62 94 HIS A N 1
ATOM 674 C CA . HIS A 1 95 ? 31.538 11.845 2.963 1.00 34.21 94 HIS A CA 1
ATOM 675 C C . HIS A 1 95 ? 32.861 11.166 3.269 1.00 33.90 94 HIS A C 1
ATOM 676 O O . HIS A 1 95 ? 33.596 10.777 2.351 1.00 36.25 94 HIS A O 1
ATOM 683 N N . PHE A 1 96 ? 33.154 11.041 4.558 1.00 30.99 95 PHE A N 1
ATOM 684 C CA . PHE A 1 96 ? 34.278 10.267 5.030 1.00 30.49 95 PHE A CA 1
ATOM 685 C C . PHE A 1 96 ? 33.695 9.093 5.814 1.00 28.77 95 PHE A C 1
ATOM 686 O O . PHE A 1 96 ? 32.855 9.274 6.685 1.00 26.57 95 PHE A O 1
ATOM 694 N N . LYS A 1 97 ? 34.113 7.886 5.477 1.00 29.21 96 LYS A N 1
ATOM 695 C CA . LYS A 1 97 ? 33.517 6.690 6.060 1.00 29.08 96 LYS A CA 1
ATOM 696 C C . LYS A 1 97 ? 34.468 6.037 7.054 1.00 28.12 96 LYS A C 1
ATOM 697 O O . LYS A 1 97 ? 35.630 5.791 6.732 1.00 27.73 96 LYS A O 1
ATOM 703 N N . ILE A 1 98 ? 33.959 5.747 8.248 1.00 26.50 97 ILE A N 1
ATOM 704 C CA . ILE A 1 98 ? 34.672 4.950 9.232 1.00 26.93 97 ILE A CA 1
ATOM 705 C C . ILE A 1 98 ? 34.105 3.537 9.185 1.00 27.68 97 ILE A C 1
ATOM 706 O O . ILE A 1 98 ? 32.915 3.357 9.430 1.00 27.00 97 ILE A O 1
ATOM 711 N N . ILE A 1 99 ? 34.950 2.547 8.915 1.00 28.31 98 ILE A N 1
ATOM 712 C CA . ILE A 1 99 ? 34.497 1.182 8.646 1.00 29.70 98 ILE A CA 1
ATOM 713 C C . ILE A 1 99 ? 34.791 0.245 9.817 1.00 30.01 98 ILE A C 1
ATOM 714 O O . ILE A 1 99 ? 35.944 0.004 10.163 1.00 29.86 98 ILE A O 1
ATOM 719 N N . GLY A 1 100 ? 33.720 -0.278 10.412 1.00 30.02 99 GLY A N 1
ATOM 720 C CA . GLY A 1 100 ? 33.812 -1.311 11.432 1.00 31.21 99 GLY A CA 1
ATOM 721 C C . GLY A 1 100 ? 34.556 -0.917 12.697 1.00 30.90 99 GLY A C 1
ATOM 722 O O . GLY A 1 100 ? 35.240 -1.735 13.284 1.00 33.01 99 GLY A O 1
ATOM 723 N N . ILE A 1 101 ? 34.416 0.323 13.137 1.00 29.36 100 ILE A N 1
ATOM 724 C CA . ILE A 1 101 ? 35.040 0.728 14.390 1.00 29.37 100 ILE A CA 1
ATOM 725 C C . ILE A 1 101 ? 34.277 0.113 15.573 1.00 29.96 100 ILE A C 1
ATOM 726 O O . ILE A 1 101 ? 33.045 0.130 15.585 1.00 27.78 100 ILE A O 1
ATOM 731 N N . PRO A 1 102 ? 35.011 -0.474 16.534 1.00 31.79 101 PRO A N 1
ATOM 732 C CA . PRO A 1 102 ? 34.420 -0.898 17.791 1.00 32.94 101 PRO A CA 1
ATOM 733 C C . PRO A 1 102 ? 33.665 0.241 18.438 1.00 31.73 101 PRO A C 1
ATOM 734 O O . PRO A 1 102 ? 34.210 1.354 18.587 1.00 30.66 101 PRO A O 1
ATOM 738 N N . SER A 1 103 ? 32.412 -0.014 18.781 1.00 31.70 102 SER A N 1
ATOM 739 C CA . SER A 1 103 ? 31.559 1.032 19.317 1.00 30.99 102 SER A CA 1
ATOM 740 C C . SER A 1 103 ? 32.106 1.560 20.640 1.00 31.78 102 SER A C 1
ATOM 741 O O . SER A 1 103 ? 31.906 2.734 20.967 1.00 31.12 102 SER A O 1
ATOM 744 N N . ASN A 1 104 ? 32.802 0.704 21.385 1.00 33.73 103 ASN A N 1
ATOM 745 C CA . ASN A 1 104 ? 33.473 1.115 22.621 1.00 35.29 103 ASN A CA 1
ATOM 746 C C . ASN A 1 104 ? 34.606 2.137 22.399 1.00 34.71 103 ASN A C 1
ATOM 747 O O . ASN A 1 104 ? 35.108 2.720 23.351 1.00 35.38 103 ASN A O 1
ATOM 752 N N . LYS A 1 105 ? 35.000 2.333 21.142 1.00 33.67 104 LYS A N 1
ATOM 753 C CA . LYS A 1 105 ? 36.042 3.280 20.769 1.00 33.17 104 LYS A CA 1
ATOM 754 C C . LYS A 1 105 ? 35.470 4.681 20.566 1.00 30.73 104 LYS A C 1
ATOM 755 O O . LYS A 1 105 ? 36.188 5.685 20.668 1.00 30.14 104 LYS A O 1
ATOM 761 N N . LEU A 1 106 ? 34.180 4.750 20.265 1.00 29.32 105 LEU A N 1
ATOM 762 C CA . LEU A 1 106 ? 33.551 6.014 19.920 1.00 27.66 105 LEU A CA 1
ATOM 763 C C . LEU A 1 106 ? 33.151 6.819 21.137 1.00 27.50 105 LEU A C 1
ATOM 764 O O . LEU A 1 106 ? 32.866 6.257 22.205 1.00 27.65 105 LEU A O 1
ATOM 769 N N . TYR A 1 107 ? 33.112 8.138 20.951 1.00 26.31 106 TYR A N 1
ATOM 770 C CA . TYR A 1 107 ? 32.725 9.065 22.013 1.00 26.55 106 TYR A CA 1
ATOM 771 C C . TYR A 1 107 ? 31.203 9.259 22.008 1.00 25.92 106 TYR A C 1
ATOM 772 O O . TYR A 1 107 ? 30.673 10.260 21.496 1.00 25.36 106 TYR A O 1
ATOM 781 N N . ILE A 1 108 ? 30.513 8.287 22.604 1.00 26.34 107 ILE A N 1
ATOM 782 C CA . ILE A 1 108 ? 29.058 8.248 22.605 1.00 26.16 107 ILE A CA 1
ATOM 783 C C . ILE A 1 108 ? 28.576 8.610 24.009 1.00 27.19 107 ILE A C 1
ATOM 784 O O . ILE A 1 108 ? 29.041 8.028 24.985 1.00 28.43 107 ILE A O 1
ATOM 789 N N . ILE A 1 109 ? 27.663 9.571 24.125 1.00 26.86 108 ILE A N 1
ATOM 790 C CA . ILE A 1 109 ? 27.070 9.901 25.425 1.00 28.22 108 ILE A CA 1
ATOM 791 C C . ILE A 1 109 ? 25.598 9.488 25.515 1.00 28.68 108 ILE A C 1
ATOM 792 O O . ILE A 1 109 ? 24.966 9.193 24.498 1.00 26.90 108 ILE A O 1
ATOM 797 N N . ARG A 1 110 ? 25.078 9.453 26.747 1.00 30.83 109 ARG A N 1
ATOM 798 C CA . ARG A 1 110 ? 23.738 8.950 27.036 1.00 32.62 109 ARG A CA 1
ATOM 799 C C . ARG A 1 110 ? 23.637 7.532 26.469 1.00 33.20 109 ARG A C 1
ATOM 800 O O . ARG A 1 110 ? 22.717 7.222 25.719 1.00 32.41 109 ARG A O 1
ATOM 808 N N . LYS A 1 111 ? 24.613 6.692 26.802 1.00 34.45 110 LYS A N 1
ATOM 809 C CA . LYS A 1 111 ? 24.732 5.364 26.167 1.00 35.71 110 LYS A CA 1
ATOM 810 C C . LYS A 1 111 ? 23.571 4.443 26.534 1.00 36.62 110 LYS A C 1
ATOM 811 O O . LYS A 1 111 ? 23.179 4.370 27.690 1.00 38.23 110 LYS A O 1
ATOM 817 N N . LYS A 1 112 ? 23.021 3.758 25.533 1.00 37.01 111 LYS A N 1
ATOM 818 C CA . LYS A 1 112 ? 21.963 2.765 25.743 1.00 38.63 111 LYS A CA 1
ATOM 819 C C . LYS A 1 112 ? 22.152 1.601 24.783 1.00 38.79 111 LYS A C 1
ATOM 820 O O . LYS A 1 112 ? 22.070 1.785 23.574 1.00 36.53 111 LYS A O 1
ATOM 826 N N . ASP A 1 113 ? 22.392 0.408 25.327 1.00 40.91 112 ASP A N 1
ATOM 827 C CA . ASP A 1 113 ? 22.495 -0.804 24.519 1.00 42.60 112 ASP A CA 1
ATOM 828 C C . ASP A 1 113 ? 23.319 -0.556 23.242 1.00 41.42 112 ASP A C 1
ATOM 829 O O . ASP A 1 113 ? 22.820 -0.676 22.124 1.00 41.43 112 ASP A O 1
ATOM 834 N N . VAL A 1 114 ? 24.576 -0.169 23.446 1.00 41.34 113 VAL A N 1
ATOM 835 C CA . VAL A 1 114 ? 25.552 0.005 22.367 1.00 40.62 113 VAL A CA 1
ATOM 836 C C . VAL A 1 114 ? 26.516 -1.164 22.429 1.00 41.64 113 VAL A C 1
ATOM 837 O O . VAL A 1 114 ? 26.968 -1.570 23.501 1.00 43.23 113 VAL A O 1
ATOM 841 N N . HIS A 1 115 ? 26.817 -1.724 21.275 1.00 41.38 114 HIS A N 1
ATOM 842 C CA . HIS A 1 115 ? 27.568 -2.958 21.226 1.00 42.93 114 HIS A CA 1
ATOM 843 C C . HIS A 1 115 ? 28.056 -3.190 19.818 1.00 41.66 114 HIS A C 1
ATOM 844 O O . HIS A 1 115 ? 27.463 -2.713 18.862 1.00 40.69 114 HIS A O 1
ATOM 851 N N . GLY A 1 116 ? 29.128 -3.948 19.704 1.00 41.98 115 GLY A N 1
ATOM 852 C CA . GLY A 1 116 ? 29.611 -4.385 18.419 1.00 41.62 115 GLY A CA 1
ATOM 853 C C . GLY A 1 116 ? 30.244 -3.268 17.628 1.00 39.09 115 GLY A C 1
ATOM 854 O O . GLY A 1 116 ? 30.571 -2.198 18.157 1.00 37.01 115 GLY A O 1
ATOM 855 N N . ASN A 1 117 ? 30.395 -3.536 16.340 1.00 38.44 116 ASN A N 1
ATOM 856 C CA . ASN A 1 117 ? 31.114 -2.662 15.440 1.00 36.82 116 ASN A CA 1
ATOM 857 C C . ASN A 1 117 ? 30.137 -1.830 14.646 1.00 34.81 116 ASN A C 1
ATOM 858 O O . ASN A 1 117 ? 29.077 -2.333 14.257 1.00 34.87 116 ASN A O 1
ATOM 863 N N . ILE A 1 118 ? 30.515 -0.573 14.411 1.00 32.13 117 ILE A N 1
ATOM 864 C CA . ILE A 1 118 ? 29.719 0.393 13.676 1.00 30.92 117 ILE A CA 1
ATOM 865 C C . ILE A 1 118 ? 30.498 0.895 12.464 1.00 30.44 117 ILE A C 1
ATOM 866 O O . ILE A 1 118 ? 31.680 1.207 12.576 1.00 29.91 117 ILE A O 1
ATOM 871 N N . THR A 1 119 ? 29.832 0.925 11.309 1.00 30.17 118 THR A N 1
ATOM 872 C CA . THR A 1 119 ? 30.304 1.665 10.138 1.00 29.90 118 THR A CA 1
ATOM 873 C C . THR A 1 119 ? 29.436 2.918 9.997 1.00 28.99 118 THR A C 1
ATOM 874 O O . THR A 1 119 ? 28.191 2.844 10.063 1.00 28.60 118 THR A O 1
ATOM 878 N N . PHE A 1 120 ? 30.080 4.070 9.859 1.00 27.65 119 PHE A N 1
ATOM 879 C CA . PHE A 1 120 ? 29.344 5.323 9.724 1.00 27.24 119 PHE A CA 1
ATOM 880 C C . PHE A 1 120 ? 30.094 6.344 8.885 1.00 27.30 119 PHE A C 1
ATOM 881 O O . PHE A 1 120 ? 31.326 6.304 8.788 1.00 27.71 119 PHE A O 1
ATOM 889 N N . SER A 1 121 ? 29.336 7.251 8.277 1.00 27.08 120 SER A N 1
ATOM 890 C CA . SER A 1 121 ? 29.915 8.313 7.451 1.00 27.26 120 SER A CA 1
ATOM 891 C C . SER A 1 121 ? 29.631 9.713 8.022 1.00 26.28 120 SER A C 1
ATOM 892 O O . SER A 1 121 ? 28.563 9.951 8.578 1.00 24.91 120 SER A O 1
ATOM 895 N N . LEU A 1 122 ? 30.599 10.619 7.847 1.00 26.98 121 LEU A N 1
ATOM 896 C CA . LEU A 1 122 ? 30.531 12.016 8.279 1.00 27.29 121 LEU A CA 1
ATOM 897 C C . LEU A 1 122 ? 30.549 12.919 7.057 1.00 28.23 121 LEU A C 1
ATOM 898 O O . LEU A 1 122 ? 31.305 12.648 6.143 1.00 28.41 121 LEU A O 1
ATOM 903 N N . PRO A 1 123 ? 29.766 14.020 7.066 1.00 29.02 122 PRO A N 1
ATOM 904 C CA . PRO A 1 123 ? 29.848 15.058 6.030 1.00 31.11 122 PRO A CA 1
ATOM 905 C C . PRO A 1 123 ? 30.998 16.051 6.274 1.00 32.09 122 PRO A C 1
ATOM 906 O O . PRO A 1 123 ? 30.900 16.878 7.183 1.00 30.90 122 PRO A O 1
ATOM 910 N N . ILE A 1 124 ? 32.062 15.972 5.463 1.00 34.53 123 ILE A N 1
ATOM 911 C CA . ILE A 1 124 ? 33.272 16.808 5.656 1.00 35.94 123 ILE A CA 1
ATOM 912 C C . ILE A 1 124 ? 33.606 17.751 4.494 1.00 38.39 123 ILE A C 1
ATOM 913 O O . ILE A 1 124 ? 33.160 17.543 3.370 1.00 39.99 123 ILE A O 1
ATOM 918 N N . LYS A 1 125 ? 34.391 18.784 4.785 1.00 39.59 124 LYS A N 1
ATOM 919 C CA . LYS A 1 125 ? 35.001 19.648 3.763 1.00 41.80 124 LYS A CA 1
ATOM 920 C C . LYS A 1 125 ? 35.429 20.965 4.385 1.00 42.80 124 LYS A C 1
ATOM 921 O O . LYS A 1 125 ? 36.150 20.962 5.390 1.00 43.45 124 LYS A O 1
ATOM 927 N N . GLN A 1 133 ? 43.865 18.806 2.413 1.00 42.71 132 GLN A N 1
ATOM 928 C CA . GLN A 1 133 ? 44.174 20.119 2.962 1.00 41.09 132 GLN A CA 1
ATOM 929 C C . GLN A 1 133 ? 43.017 20.701 3.752 1.00 38.82 132 GLN A C 1
ATOM 930 O O . GLN A 1 133 ? 41.851 20.517 3.408 1.00 38.66 132 GLN A O 1
ATOM 936 N N . VAL A 1 134 ? 43.347 21.398 4.834 1.00 36.87 133 VAL A N 1
ATOM 937 C CA . VAL A 1 134 ? 42.387 22.249 5.507 1.00 34.93 133 VAL A CA 1
ATOM 938 C C . VAL A 1 134 ? 43.030 23.611 5.783 1.00 34.30 133 VAL A C 1
ATOM 939 O O . VAL A 1 134 ? 44.170 23.691 6.240 1.00 33.95 133 VAL A O 1
ATOM 943 N N . ASP A 1 135 ? 42.296 24.672 5.460 1.00 33.70 134 ASP A N 1
ATOM 944 C CA . ASP A 1 135 ? 42.774 26.041 5.622 1.00 33.82 134 ASP A CA 1
ATOM 945 C C . ASP A 1 135 ? 42.076 26.674 6.818 1.00 32.66 134 ASP A C 1
ATOM 946 O O . ASP A 1 135 ? 40.867 26.928 6.781 1.00 31.60 134 ASP A O 1
ATOM 951 N N . LEU A 1 136 ? 42.846 26.944 7.865 1.00 32.29 135 LEU A N 1
ATOM 952 C CA . LEU A 1 136 ? 42.300 27.503 9.100 1.00 32.26 135 LEU A CA 1
ATOM 953 C C . LEU A 1 136 ? 42.788 28.929 9.317 1.00 32.98 135 LEU A C 1
ATOM 954 O O . LEU A 1 136 ? 42.759 29.444 10.442 1.00 33.42 135 LEU A O 1
ATOM 959 N N . ARG A 1 137 ? 43.230 29.568 8.233 1.00 33.93 136 ARG A N 1
ATOM 960 C CA . ARG A 1 137 ? 43.615 30.976 8.274 1.00 34.79 136 ARG A CA 1
ATOM 961 C C . ARG A 1 137 ? 42.384 31.855 8.407 1.00 35.27 136 ARG A C 1
ATOM 962 O O . ARG A 1 137 ? 41.407 31.664 7.685 1.00 34.92 136 ARG A O 1
ATOM 970 N N . ASP A 1 138 ? 42.432 32.814 9.322 1.00 36.41 137 ASP A N 1
ATOM 971 C CA . ASP A 1 138 ? 41.452 33.893 9.328 1.00 37.90 137 ASP A CA 1
ATOM 972 C C . ASP A 1 138 ? 40.040 33.389 9.642 1.00 37.68 137 ASP A C 1
ATOM 973 O O . ASP A 1 138 ? 39.050 33.897 9.106 1.00 38.41 137 ASP A O 1
ATOM 978 N N . LYS A 1 139 ? 39.962 32.378 10.506 1.00 36.83 138 LYS A N 1
ATOM 979 C CA . LYS A 1 139 ? 38.703 31.722 10.831 1.00 36.19 138 LYS A CA 1
ATOM 980 C C . LYS A 1 139 ? 38.540 31.622 12.334 1.00 36.07 138 LYS A C 1
ATOM 981 O O . LYS A 1 139 ? 39.520 31.412 13.055 1.00 36.54 138 LYS A O 1
ATOM 987 N N . VAL A 1 140 ? 37.304 31.777 12.798 1.00 35.53 139 VAL A N 1
ATOM 988 C CA . VAL A 1 140 ? 37.005 31.755 14.226 1.00 35.60 139 VAL A CA 1
ATOM 989 C C . VAL A 1 140 ? 36.024 30.635 14.494 1.00 33.82 139 VAL A C 1
ATOM 990 O O . VAL A 1 140 ? 35.072 30.458 13.739 1.00 32.65 139 VAL A O 1
ATOM 994 N N . THR A 1 141 ? 36.288 29.877 15.553 1.00 33.00 140 THR A N 1
ATOM 995 C CA . THR A 1 141 ? 35.391 28.827 16.003 1.00 32.34 140 THR A CA 1
ATOM 996 C C . THR A 1 141 ? 34.702 29.326 17.268 1.00 33.18 140 THR A C 1
ATOM 997 O O . THR A 1 141 ? 35.343 29.932 18.141 1.00 34.37 140 THR A O 1
ATOM 1001 N N . SER A 1 142 ? 33.398 29.094 17.354 1.00 32.32 141 SER A N 1
ATOM 1002 C CA . SER A 1 142 ? 32.601 29.642 18.426 1.00 33.65 141 SER A CA 1
ATOM 1003 C C . SER A 1 142 ? 31.702 28.586 18.983 1.00 32.59 141 SER A C 1
ATOM 1004 O O . SER A 1 142 ? 31.158 27.783 18.240 1.00 30.56 141 SER A O 1
ATOM 1007 N N . PHE A 1 143 ? 31.537 28.628 20.297 1.00 33.21 142 PHE A N 1
ATOM 1008 C CA . PHE A 1 143 ? 30.610 27.775 20.988 1.00 33.06 142 PHE A CA 1
ATOM 1009 C C . PHE A 1 143 ? 29.185 28.257 20.709 1.00 33.25 142 PHE A C 1
ATOM 1010 O O . PHE A 1 143 ? 28.874 29.438 20.876 1.00 33.91 142 PHE A O 1
ATOM 1018 N N . VAL A 1 144 ? 28.333 27.333 20.284 1.00 32.31 143 VAL A N 1
ATOM 1019 C CA . VAL A 1 144 ? 26.942 27.634 19.985 1.00 33.53 143 VAL A CA 1
ATOM 1020 C C . VAL A 1 144 ? 26.038 26.675 20.744 1.00 33.54 143 VAL A C 1
ATOM 1021 O O . VAL A 1 144 ? 26.336 25.492 20.862 1.00 31.12 143 VAL A O 1
ATOM 1025 N N . SER A 1 145 ? 24.952 27.203 21.303 1.00 36.20 144 SER A N 1
ATOM 1026 C CA . SER A 1 145 ? 23.903 26.348 21.862 1.00 36.75 144 SER A CA 1
ATOM 1027 C C . SER A 1 145 ? 22.663 26.469 20.985 1.00 37.08 144 SER A C 1
ATOM 1028 O O . SER A 1 145 ? 22.529 27.407 20.202 1.00 37.47 144 SER A O 1
ATOM 1031 N N . LEU A 1 146 ? 21.764 25.501 21.091 1.00 37.79 145 LEU A N 1
ATOM 1032 C CA . LEU A 1 146 ? 20.538 25.541 20.291 1.00 38.50 145 LEU A CA 1
ATOM 1033 C C . LEU A 1 146 ? 19.605 26.637 20.803 1.00 41.38 145 LEU A C 1
ATOM 1034 O O . LEU A 1 146 ? 19.326 26.714 21.998 1.00 42.62 145 LEU A O 1
ATOM 1039 N N . ASP A 1 147 ? 19.130 27.482 19.889 1.00 42.96 146 ASP A N 1
ATOM 1040 C CA . ASP A 1 147 ? 18.015 28.370 20.190 1.00 45.86 146 ASP A CA 1
ATOM 1041 C C . ASP A 1 147 ? 16.816 27.498 20.592 1.00 46.46 146 ASP A C 1
ATOM 1042 O O . ASP A 1 147 ? 16.618 26.403 20.046 1.00 44.48 146 ASP A O 1
ATOM 1047 N N . ARG A 1 148 ? 16.043 27.953 21.571 1.00 48.85 147 ARG A N 1
ATOM 1048 C CA . ARG A 1 148 ? 15.006 27.100 22.158 1.00 49.22 147 ARG A CA 1
ATOM 1049 C C . ARG A 1 148 ? 13.793 26.900 21.259 1.00 49.01 147 ARG A C 1
ATOM 1050 O O . ARG A 1 148 ? 13.152 25.850 21.330 1.00 47.56 147 ARG A O 1
ATOM 1058 N N . ASP A 1 149 ? 13.479 27.894 20.426 1.00 50.24 148 ASP A N 1
ATOM 1059 C CA . ASP A 1 149 ? 12.465 27.726 19.385 1.00 50.52 148 ASP A CA 1
ATOM 1060 C C . ASP A 1 149 ? 12.960 26.710 18.348 1.00 47.31 148 ASP A C 1
ATOM 1061 O O . ASP A 1 149 ? 12.226 25.799 17.994 1.00 45.50 148 ASP A O 1
ATOM 1066 N N . VAL A 1 150 ? 14.194 26.868 17.868 1.00 46.12 149 VAL A N 1
ATOM 1067 C CA . VAL A 1 150 ? 14.747 25.913 16.888 1.00 43.65 149 VAL A CA 1
ATOM 1068 C C . VAL A 1 150 ? 14.823 24.485 17.442 1.00 41.41 149 VAL A C 1
ATOM 1069 O O . VAL A 1 150 ? 14.589 23.525 16.7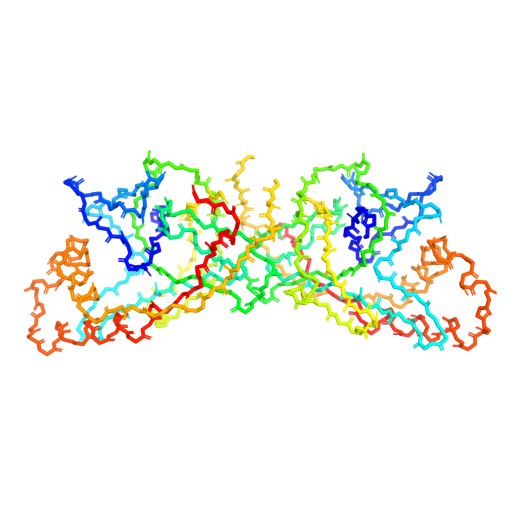11 1.00 41.13 149 VAL A O 1
ATOM 1073 N N . ALA A 1 151 ? 15.144 24.327 18.721 1.00 40.91 150 ALA A N 1
ATOM 1074 C CA . ALA A 1 151 ? 15.162 22.992 19.330 1.00 39.15 150 ALA A CA 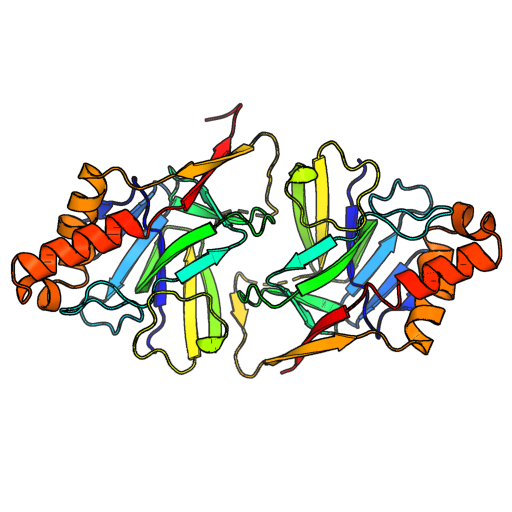1
ATOM 1075 C C . ALA A 1 151 ? 13.786 22.305 19.249 1.00 39.47 150 ALA A C 1
ATOM 1076 O O . ALA A 1 151 ? 13.694 21.079 19.051 1.00 37.38 150 ALA A O 1
ATOM 1078 N N . LYS A 1 152 ? 12.726 23.093 19.404 1.00 41.33 151 LYS A N 1
ATOM 1079 C CA . LYS A 1 152 ? 11.358 22.582 19.270 1.00 42.10 151 LYS A CA 1
ATOM 1080 C C . LYS A 1 152 ? 11.095 22.116 17.835 1.00 40.73 151 LYS A C 1
ATOM 1081 O O . LYS A 1 152 ? 10.515 21.054 17.634 1.00 39.00 151 LYS A O 1
ATOM 1087 N N . THR A 1 153 ? 11.524 22.906 16.848 1.00 41.00 152 THR A N 1
ATOM 1088 C CA . THR A 1 153 ? 11.384 22.511 15.437 1.00 40.34 152 THR A CA 1
ATOM 1089 C C . THR A 1 153 ? 12.237 21.277 15.129 1.00 37.69 152 THR A C 1
ATOM 1090 O O . THR A 1 153 ? 11.822 20.404 14.362 1.00 37.57 152 THR A O 1
ATOM 1094 N N . ILE A 1 154 ? 13.396 21.162 15.767 1.00 35.93 153 ILE A N 1
ATOM 1095 C CA . ILE A 1 154 ? 14.218 19.952 15.598 1.00 33.88 153 ILE A CA 1
ATOM 1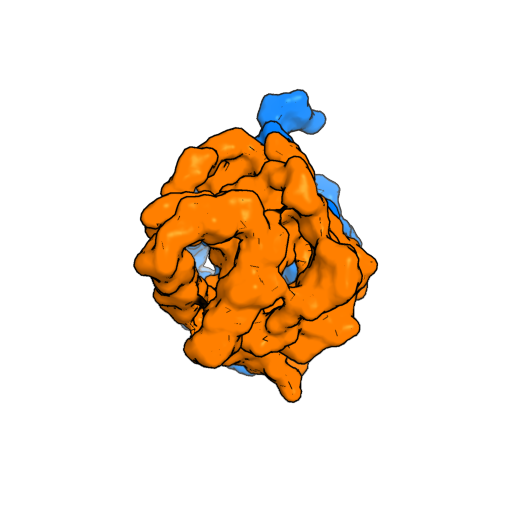096 C C . ILE A 1 154 ? 13.487 18.714 16.125 1.00 33.24 153 ILE A C 1
ATOM 1097 O O . ILE A 1 154 ? 13.490 17.666 15.484 1.00 32.15 153 ILE A O 1
ATOM 1102 N N . VAL A 1 155 ? 12.835 18.842 17.274 1.00 33.88 154 VAL A N 1
ATOM 1103 C CA . VAL A 1 155 ? 12.053 17.731 17.811 1.00 33.41 154 VAL A CA 1
ATOM 1104 C C . VAL A 1 155 ? 10.806 17.446 16.958 1.00 33.94 154 VAL A C 1
ATOM 1105 O O . VAL A 1 155 ? 10.525 16.292 16.651 1.00 33.69 154 VAL A O 1
ATOM 1109 N N . ASP A 1 156 ? 10.088 18.489 16.548 1.00 35.75 155 ASP A N 1
ATOM 1110 C CA . ASP A 1 156 ? 8.799 18.326 15.847 1.00 36.78 155 ASP A CA 1
ATOM 1111 C C . ASP A 1 156 ? 8.930 17.992 14.357 1.00 36.43 155 ASP A C 1
ATOM 1112 O O . ASP A 1 156 ? 8.074 17.304 13.790 1.00 37.36 155 ASP A O 1
ATOM 1117 N N . ASN A 1 157 ? 9.980 18.495 13.728 1.00 35.65 156 ASN A N 1
ATOM 1118 C CA . ASN A 1 157 ? 10.174 18.335 12.296 1.00 35.82 156 ASN A CA 1
ATOM 1119 C C . ASN A 1 157 ? 11.260 17.343 11.940 1.00 33.80 156 ASN A C 1
ATOM 1120 O O . ASN A 1 157 ? 11.280 16.867 10.817 1.00 34.57 156 ASN A O 1
ATOM 1125 N N . VAL A 1 158 ? 12.185 17.060 12.855 1.00 32.05 157 VAL A N 1
ATOM 1126 C CA . VAL A 1 158 ? 13.294 16.153 12.539 1.00 30.69 157 VAL A CA 1
ATOM 1127 C C . VAL A 1 158 ? 13.172 14.836 13.298 1.00 29.40 157 VAL A C 1
ATOM 1128 O O . VAL A 1 158 ? 12.921 13.804 12.680 1.00 29.34 157 VAL A O 1
ATOM 1132 N N . LEU A 1 159 ? 13.329 14.861 14.619 1.00 28.80 158 LEU A N 1
ATOM 1133 C CA . LEU A 1 159 ? 13.271 13.619 15.405 1.00 28.68 158 LEU A CA 1
ATOM 1134 C C . LEU A 1 159 ? 11.907 12.908 15.299 1.00 29.32 158 LEU A C 1
ATOM 1135 O O . LEU A 1 159 ? 11.834 11.667 15.272 1.00 30.42 158 LEU A O 1
ATOM 1140 N N . ALA A 1 160 ? 10.839 13.688 15.219 1.00 30.29 159 ALA A N 1
ATOM 1141 C CA . ALA A 1 160 ? 9.492 13.154 15.077 1.00 31.20 159 ALA A CA 1
ATOM 1142 C C . ALA A 1 160 ? 9.247 12.539 13.702 1.00 31.44 159 ALA A C 1
ATOM 1143 O O . ALA A 1 160 ? 8.303 11.767 13.531 1.00 32.02 159 ALA A O 1
ATOM 1145 N N . LYS A 1 161 ? 10.082 12.873 12.720 1.00 31.02 160 LYS A N 1
ATOM 1146 C CA . LYS A 1 161 ? 9.990 12.235 11.413 1.00 31.54 160 LYS A CA 1
ATOM 1147 C C . LYS A 1 161 ? 10.828 10.957 11.362 1.00 29.89 160 LYS A C 1
ATOM 1148 O O . LYS A 1 161 ? 10.321 9.900 10.931 1.00 30.90 160 LYS A O 1
ATOM 1154 N N . ILE A 1 162 ? 12.072 11.046 11.824 1.00 27.58 161 ILE A N 1
ATOM 1155 C CA . ILE A 1 162 ? 12.976 9.903 11.854 1.00 26.87 161 ILE A CA 1
ATOM 1156 C C . ILE A 1 162 ? 12.403 8.826 12.771 1.00 26.37 161 ILE A C 1
ATOM 1157 O O . ILE A 1 162 ? 12.329 7.670 12.392 1.00 26.89 161 ILE A O 1
ATOM 1162 N N . TYR A 1 163 ? 11.993 9.228 13.967 1.00 26.21 162 TYR A N 1
ATOM 1163 C CA . TYR A 1 163 ? 11.456 8.309 14.970 1.00 26.32 162 TYR A CA 1
ATOM 1164 C C . TYR A 1 163 ? 9.955 8.523 15.130 1.00 27.36 162 TYR A C 1
ATOM 1165 O O . TYR A 1 163 ? 9.465 8.640 16.245 1.00 27.59 162 TYR A O 1
ATOM 1174 N N . ALA A 1 164 ? 9.238 8.580 14.008 1.00 28.40 163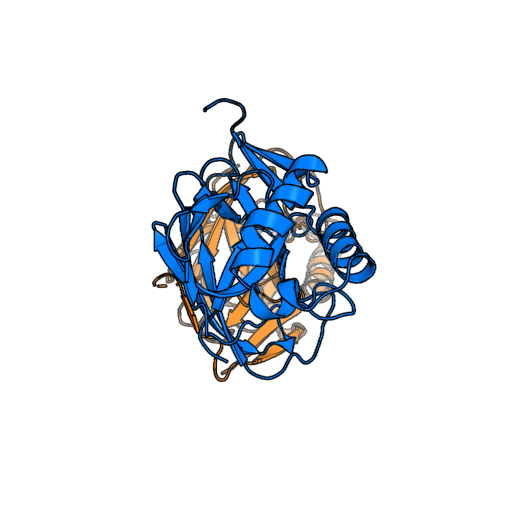 ALA A N 1
ATOM 1175 C CA . ALA A 1 164 ? 7.784 8.823 13.980 1.00 29.81 163 ALA A CA 1
ATOM 1176 C C . ALA A 1 164 ? 6.964 7.887 14.878 1.00 30.16 163 ALA A C 1
ATOM 1177 O O . ALA A 1 164 ? 6.152 8.345 15.678 1.00 30.38 163 ALA A O 1
ATOM 1179 N N . LYS A 1 165 ? 7.181 6.583 14.765 1.00 30.07 164 LYS A N 1
ATOM 1180 C CA . LYS A 1 165 ? 6.387 5.630 15.537 1.00 30.85 164 LYS A CA 1
ATOM 1181 C C . LYS A 1 165 ? 6.624 5.736 17.045 1.00 30.11 164 LYS A C 1
ATOM 1182 O O . LYS A 1 165 ? 5.676 5.855 17.832 1.00 29.31 164 LYS A O 1
ATOM 1188 N N . ILE A 1 166 ? 7.887 5.734 17.441 1.00 29.41 165 ILE A N 1
ATOM 1189 C CA . ILE A 1 166 ? 8.224 5.882 18.853 1.00 29.66 165 ILE A CA 1
ATOM 1190 C C . ILE A 1 166 ? 7.672 7.200 19.387 1.00 30.23 165 ILE A C 1
ATOM 1191 O O . ILE A 1 166 ? 7.011 7.219 20.423 1.00 30.97 165 ILE A O 1
ATOM 1196 N N . TYR A 1 167 ? 7.914 8.290 18.657 1.00 30.41 166 TYR A N 1
ATOM 1197 C CA . TYR A 1 167 ? 7.528 9.632 19.096 1.00 31.14 166 TYR A CA 1
ATOM 1198 C C . TYR A 1 167 ? 6.029 9.791 19.306 1.00 32.49 166 TYR A C 1
ATOM 1199 O O . TYR A 1 167 ? 5.602 10.390 20.299 1.00 32.82 166 TYR A O 1
ATOM 1208 N N . ASN A 1 168 ? 5.251 9.274 18.354 1.00 32.59 167 ASN A N 1
ATOM 1209 C CA . ASN A 1 168 ? 3.792 9.315 18.414 1.00 34.13 167 ASN A CA 1
ATOM 1210 C C . ASN A 1 168 ? 3.242 8.490 19.573 1.00 34.20 167 ASN A C 1
ATOM 1211 O O . ASN A 1 168 ? 2.110 8.727 20.004 1.00 35.26 167 ASN A O 1
ATOM 1216 N N . SER A 1 169 ? 4.027 7.519 20.056 1.00 32.85 168 SER A N 1
ATOM 1217 C CA . SER A 1 169 ? 3.633 6.708 21.210 1.00 33.50 168 SER A CA 1
ATOM 1218 C C . SER A 1 169 ? 3.872 7.432 22.545 1.00 34.08 168 SER A C 1
ATOM 1219 O O . SER A 1 169 ? 3.288 7.069 23.556 1.00 35.16 168 SER A O 1
ATOM 1222 N N . LEU A 1 170 ? 4.710 8.466 22.545 1.00 33.87 169 LEU A N 1
ATOM 1223 C CA . LEU A 1 170 ? 5.046 9.184 23.782 1.00 34.41 169 LEU A CA 1
ATOM 1224 C C . LEU A 1 170 ? 3.914 10.092 24.261 1.00 36.39 169 LEU A C 1
ATOM 1225 O O . LEU A 1 170 ? 3.226 10.719 23.464 1.00 36.61 169 LEU A O 1
ATOM 1230 N N . ASN A 1 171 ? 3.743 10.168 25.576 1.00 37.67 170 ASN A N 1
ATOM 1231 C CA . ASN A 1 171 ? 2.826 11.128 26.168 1.00 39.72 170 ASN A CA 1
ATOM 1232 C C . ASN A 1 171 ? 3.515 12.487 26.249 1.00 40.31 170 ASN A C 1
ATOM 1233 O O . ASN A 1 171 ? 4.662 12.623 25.831 1.00 38.40 170 ASN A O 1
ATOM 1238 N N . LYS A 1 172 ? 2.828 13.479 26.806 1.00 42.86 171 LYS A N 1
ATOM 1239 C CA . LYS A 1 172 ? 3.292 14.864 26.765 1.00 44.16 171 LYS A CA 1
ATOM 1240 C C . LYS A 1 172 ? 4.569 15.057 27.581 1.00 43.94 171 LYS A C 1
ATOM 1241 O O . LYS A 1 172 ? 5.530 15.675 27.107 1.00 42.68 171 LYS A O 1
ATOM 1247 N N . GLU A 1 173 ? 4.573 14.513 28.793 1.00 45.03 172 GLU A N 1
ATOM 1248 C CA . GLU A 1 173 ? 5.757 14.517 29.657 1.00 45.42 172 GLU A CA 1
ATOM 1249 C C . GLU A 1 173 ? 6.992 13.911 28.985 1.00 42.34 172 GLU A C 1
ATOM 1250 O O . GLU A 1 173 ? 8.111 14.410 29.138 1.00 42.08 172 GLU A O 1
ATOM 1256 N N . GLN A 1 174 ? 6.786 12.834 28.241 1.00 40.17 173 GLN A N 1
ATOM 1257 C CA . GLN A 1 174 ? 7.886 12.164 27.570 1.00 37.88 173 GLN A CA 1
ATOM 1258 C C . GLN A 1 174 ? 8.390 13.005 26.395 1.00 37.07 173 GLN A C 1
ATOM 1259 O O . GLN A 1 174 ? 9.604 13.158 26.219 1.00 36.35 173 GLN A O 1
ATOM 1265 N N . LYS A 1 175 ? 7.468 13.559 25.606 1.00 37.63 174 LYS A N 1
ATOM 1266 C CA . LYS A 1 175 ? 7.838 14.438 24.498 1.00 37.42 174 LYS A CA 1
ATOM 1267 C C . LYS A 1 175 ? 8.607 15.661 25.009 1.00 38.34 174 LYS A C 1
ATOM 1268 O O . LYS A 1 175 ? 9.562 16.097 24.386 1.00 36.84 174 LYS A O 1
ATOM 1274 N N . ASP A 1 176 ? 8.187 16.215 26.139 1.00 40.89 175 ASP A N 1
ATOM 1275 C CA . ASP A 1 176 ? 8.881 17.359 26.729 1.00 42.37 175 ASP A CA 1
ATOM 1276 C C . ASP A 1 176 ? 10.272 16.972 27.242 1.00 41.12 175 ASP A C 1
ATOM 1277 O O . ASP A 1 176 ? 11.190 17.785 27.201 1.00 41.34 175 ASP A O 1
ATOM 1282 N N . LYS A 1 177 ? 10.428 15.743 27.723 1.00 40.49 176 LYS A N 1
ATOM 1283 C CA . LYS A 1 177 ? 11.750 15.234 28.108 1.00 39.85 176 LYS A CA 1
ATOM 1284 C C . LYS A 1 177 ? 12.705 15.238 26.916 1.00 37.78 176 LYS A C 1
ATOM 1285 O O . LYS A 1 177 ? 13.850 15.678 27.050 1.00 38.08 176 LYS A O 1
ATOM 1291 N N . LEU A 1 178 ? 12.227 14.752 25.767 1.00 36.06 177 LEU A N 1
ATOM 1292 C CA . LEU A 1 178 ? 12.983 14.751 24.517 1.00 34.26 177 LEU A CA 1
ATOM 1293 C C . LEU A 1 178 ? 13.380 16.171 24.104 1.00 34.40 177 LEU A C 1
ATOM 1294 O O . LEU A 1 178 ? 14.524 16.404 23.710 1.00 33.41 177 LEU A O 1
ATOM 1299 N N . TYR A 1 179 ? 12.456 17.119 24.209 1.00 36.19 178 TYR A N 1
ATOM 1300 C CA . TYR A 1 179 ? 12.798 18.522 23.972 1.00 37.10 178 TYR A CA 1
ATOM 1301 C C . TYR A 1 179 ? 13.878 19.014 24.938 1.00 37.83 178 TYR A C 1
ATOM 1302 O O . TYR A 1 179 ? 14.839 19.662 24.519 1.00 37.12 178 TYR A O 1
ATOM 1311 N N . ARG A 1 180 ? 13.701 18.764 26.234 1.00 39.01 179 ARG A N 1
ATOM 1312 C CA . ARG A 1 180 ? 14.714 19.166 27.196 1.00 39.86 179 ARG A CA 1
ATOM 1313 C C . ARG A 1 180 ? 16.071 18.555 26.843 1.00 37.58 179 ARG A C 1
ATOM 1314 O O . ARG A 1 180 ? 17.072 19.274 26.796 1.00 37.39 179 ARG A O 1
ATOM 1322 N N . ASP A 1 181 ? 16.096 17.247 26.581 1.00 35.40 180 ASP A N 1
ATOM 1323 C CA . ASP A 1 181 ? 17.315 16.556 26.127 1.00 33.63 180 ASP A CA 1
ATOM 1324 C C . ASP A 1 181 ? 17.991 17.298 24.970 1.00 32.52 180 ASP A C 1
ATOM 1325 O O . ASP A 1 181 ? 19.194 17.600 25.020 1.00 32.42 180 ASP A O 1
ATOM 1330 N N . VAL A 1 182 ? 17.218 17.589 23.928 1.00 31.68 181 VAL A N 1
ATOM 1331 C CA . VAL A 1 182 ? 17.759 18.257 22.739 1.00 31.17 181 VAL A CA 1
ATOM 1332 C C . VAL A 1 182 ? 18.366 19.609 23.091 1.00 32.84 181 VAL A C 1
ATOM 1333 O O . VAL A 1 182 ? 19.472 19.925 22.655 1.00 32.69 181 VAL A O 1
ATOM 1337 N N . GLU A 1 183 ? 17.672 20.387 23.914 1.00 35.07 182 GLU A N 1
ATOM 1338 C CA . GLU A 1 183 ? 18.170 21.693 24.301 1.00 36.87 182 GLU A CA 1
ATOM 1339 C C . GLU A 1 183 ? 19.417 21.603 25.199 1.00 36.77 182 GLU A C 1
ATOM 1340 O O . GLU A 1 183 ? 20.342 22.390 25.032 1.00 35.88 182 GLU A O 1
ATOM 1346 N N . GLU A 1 184 ? 19.446 20.622 26.104 1.00 37.14 183 GLU A N 1
ATOM 1347 C CA . GLU A 1 184 ? 20.596 20.378 26.987 1.00 38.37 183 GLU A CA 1
ATOM 1348 C C . GLU A 1 184 ? 21.845 19.955 26.239 1.00 35.91 183 GLU A C 1
ATOM 1349 O O . GLU A 1 184 ? 22.937 20.450 26.493 1.00 35.85 183 GLU A O 1
ATOM 1355 N N . ILE A 1 185 ? 21.680 18.984 25.354 1.00 34.03 184 ILE A N 1
ATOM 1356 C CA . ILE A 1 185 ? 22.812 18.264 24.783 1.00 32.56 184 ILE A CA 1
ATOM 1357 C C . ILE A 1 185 ? 23.523 18.972 23.642 1.00 30.96 184 ILE A C 1
ATOM 1358 O O . ILE A 1 185 ? 24.740 19.001 23.610 1.00 29.66 184 ILE A O 1
ATOM 1363 N N . PHE A 1 186 ? 22.772 19.503 22.685 1.00 30.58 185 PHE A N 1
ATOM 1364 C CA . PHE A 1 186 ? 23.351 19.797 21.372 1.00 29.52 185 PHE A CA 1
ATOM 1365 C C . PHE A 1 186 ? 23.962 21.193 21.247 1.00 30.83 185 PHE A C 1
ATOM 1366 O O . PHE A 1 186 ? 23.599 21.984 20.373 1.00 31.80 185 PHE A O 1
ATOM 1374 N N . ASN A 1 187 ? 24.907 21.468 22.134 1.00 31.37 186 ASN A N 1
ATOM 1375 C CA . ASN A 1 187 ? 25.856 22.545 21.939 1.00 31.55 186 ASN A CA 1
ATOM 1376 C C . ASN A 1 187 ? 26.923 22.068 20.952 1.00 29.98 186 ASN A C 1
ATOM 1377 O O . ASN A 1 187 ? 27.178 20.862 20.827 1.00 29.52 186 ASN A O 1
ATOM 1382 N N . TYR A 1 188 ? 27.535 23.010 20.250 1.00 29.37 187 TYR A N 1
ATOM 1383 C CA . TYR A 1 188 ? 28.525 22.693 19.233 1.00 27.76 187 TYR A CA 1
ATOM 1384 C C . TYR A 1 188 ? 29.402 23.904 18.931 1.00 28.15 187 TYR A C 1
ATOM 1385 O O . TYR A 1 188 ? 29.136 25.028 19.387 1.00 28.12 187 TYR A O 1
ATOM 1394 N N . TYR A 1 189 ? 30.480 23.650 18.196 1.00 27.48 188 TYR A N 1
ATOM 1395 C CA . TYR A 1 189 ? 31.398 24.700 17.773 1.00 27.75 188 TYR A CA 1
ATOM 1396 C C . TYR A 1 189 ? 31.232 24.889 16.273 1.00 27.38 188 TYR A C 1
ATOM 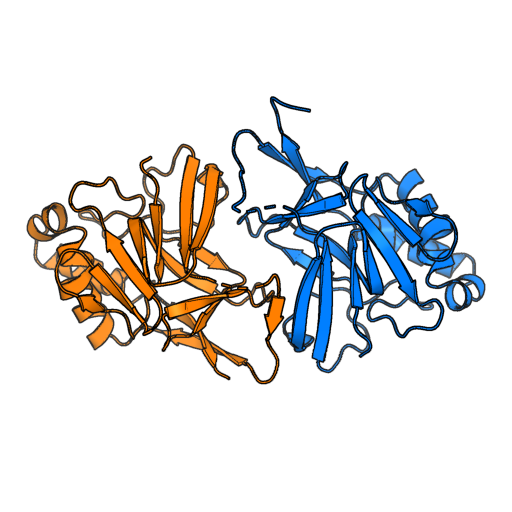1397 O O . TYR A 1 189 ? 31.269 23.921 15.509 1.00 26.22 188 TYR A O 1
ATOM 1406 N N . SER A 1 190 ? 30.968 26.121 15.862 1.00 28.34 189 SER A N 1
ATOM 1407 C CA . SER A 1 190 ? 30.882 26.428 14.440 1.00 28.51 189 SER A CA 1
ATOM 1408 C C . SER A 1 190 ? 32.064 27.285 14.058 1.00 28.94 189 SER A C 1
ATOM 1409 O O . SER A 1 190 ? 32.563 28.069 14.867 1.00 30.03 189 SER A O 1
ATOM 1412 N N . ILE A 1 191 ? 32.522 27.108 12.829 1.00 28.38 190 ILE A N 1
ATOM 1413 C CA . ILE A 1 191 ? 33.687 27.807 12.327 1.00 29.38 190 ILE A CA 1
ATOM 1414 C C . ILE A 1 191 ? 33.239 28.727 11.204 1.00 30.75 190 ILE A C 1
ATOM 1415 O O . ILE A 1 191 ? 32.393 28.355 10.386 1.00 30.90 190 ILE A O 1
ATOM 1420 N N . LYS A 1 192 ? 33.800 29.928 11.188 1.00 32.50 191 LYS A N 1
ATOM 1421 C CA . LYS A 1 192 ? 33.438 30.956 10.221 1.00 34.37 191 LYS A CA 1
ATOM 1422 C C . LYS A 1 192 ? 34.683 31.747 9.821 1.00 35.20 191 LYS A C 1
ATOM 1423 O O . LYS A 1 192 ? 35.598 31.934 10.633 1.00 34.31 191 LYS A O 1
ATOM 1429 N N . SER A 1 193 ? 34.715 32.211 8.572 1.00 36.08 192 SER A N 1
ATOM 1430 C CA . SER A 1 193 ? 35.797 33.074 8.116 1.00 37.17 192 SER A CA 1
ATOM 1431 C C . SER A 1 193 ? 35.491 34.517 8.501 1.00 38.50 192 SER A C 1
ATOM 1432 O O . SER A 1 193 ? 34.357 34.977 8.383 1.00 39.40 192 SER A O 1
ATOM 1435 N N . LEU A 1 194 ? 36.513 35.214 8.978 1.00 38.75 193 LEU A N 1
ATOM 1436 C CA . LEU A 1 194 ? 36.371 36.595 9.440 1.00 41.13 193 LEU A CA 1
ATOM 1437 C C . LEU A 1 194 ? 36.403 37.634 8.323 1.00 43.20 193 LEU A C 1
ATOM 1438 O O . LEU A 1 194 ? 35.935 38.770 8.508 1.00 45.16 193 LEU A O 1
ATOM 1443 N N . LYS A 1 195 ? 36.992 37.281 7.183 1.00 43.32 194 LYS A N 1
ATOM 1444 C CA . LYS A 1 195 ? 37.253 38.275 6.124 1.00 45.94 194 LYS A CA 1
ATOM 1445 C C . LYS A 1 195 ? 36.590 37.941 4.792 1.00 46.67 194 LYS A C 1
ATOM 1446 O O . LYS A 1 195 ? 36.734 38.669 3.808 1.00 48.40 194 LYS A O 1
ATOM 1452 N N . SER A 1 196 ? 35.841 36.852 4.779 1.00 46.20 195 SER A N 1
ATOM 1453 C CA . SER A 1 196 ? 35.203 36.360 3.576 1.00 47.20 195 SER A CA 1
ATOM 1454 C C . SER A 1 196 ? 33.854 35.752 3.945 1.00 46.97 195 SER A C 1
ATOM 1455 O O . SER A 1 196 ? 33.670 35.273 5.069 1.00 44.92 195 SER A O 1
ATOM 1458 N N . ASN A 1 197 ? 32.916 35.792 2.999 1.00 48.83 196 ASN A N 1
ATOM 1459 C CA . ASN A 1 197 ? 31.561 35.288 3.214 1.00 49.09 196 ASN A CA 1
ATOM 1460 C C . ASN A 1 197 ? 31.034 34.526 1.991 1.00 49.98 196 ASN A C 1
ATOM 1461 O O . ASN A 1 197 ? 30.917 35.099 0.899 1.00 52.59 196 ASN A O 1
ATOM 1466 N N . TRP B 1 8 ? 56.430 31.637 10.143 1.00 43.67 7 TRP B N 1
ATOM 1467 C CA . TRP B 1 8 ? 56.888 30.217 10.272 1.00 41.71 7 TRP B CA 1
ATOM 1468 C C . TRP B 1 8 ? 57.054 29.608 8.883 1.00 41.44 7 TRP B C 1
ATOM 1469 O O . TRP B 1 8 ? 56.195 29.782 8.011 1.00 42.70 7 TRP B O 1
ATOM 1480 N N . GLU B 1 9 ? 58.161 28.906 8.668 1.00 39.86 8 GLU B N 1
ATOM 1481 C CA . GLU B 1 9 ? 58.297 28.074 7.470 1.00 39.06 8 GLU B CA 1
ATOM 1482 C C . GLU B 1 9 ? 57.331 26.913 7.651 1.00 36.22 8 GLU B C 1
ATOM 1483 O O . GLU B 1 9 ? 56.940 26.622 8.778 1.00 34.12 8 GLU B O 1
ATOM 1489 N N . GLU B 1 10 ? 56.909 26.287 6.553 1.00 35.68 9 GLU B N 1
ATOM 1490 C CA . GLU B 1 10 ? 56.002 25.147 6.647 1.00 33.62 9 GLU B CA 1
ATOM 1491 C C . GLU B 1 10 ? 56.642 23.967 7.391 1.00 31.18 9 GLU B C 1
ATOM 1492 O O . GLU B 1 10 ? 57.796 23.607 7.150 1.00 30.54 9 GLU B O 1
ATOM 1498 N N . GLN B 1 11 ? 55.861 23.348 8.267 1.00 28.38 10 GLN B N 1
ATOM 1499 C CA . GLN B 1 11 ? 56.357 22.300 9.144 1.00 26.93 10 GLN B CA 1
ATOM 1500 C C . GLN B 1 11 ? 55.845 20.929 8.721 1.00 26.07 10 GLN B C 1
ATOM 1501 O O . GLN B 1 11 ? 54.900 20.812 7.935 1.00 26.11 10 GLN B O 1
ATOM 1507 N N . VAL B 1 12 ? 56.491 19.904 9.255 1.00 25.12 11 VAL B N 1
ATOM 1508 C CA . VAL B 1 12 ? 56.020 18.521 9.158 1.00 24.59 11 VAL B CA 1
ATOM 1509 C C . VAL B 1 12 ? 55.998 17.927 10.546 1.00 23.14 11 VAL B C 1
ATOM 1510 O O . VAL B 1 12 ? 56.854 18.250 11.366 1.00 22.39 11 VAL B O 1
ATOM 1514 N N . PHE B 1 13 ? 54.981 17.112 10.819 1.00 22.89 12 PHE B N 1
ATOM 1515 C CA . PHE B 1 13 ? 54.851 16.405 12.084 1.00 22.52 12 PHE B CA 1
ATOM 1516 C C . PHE B 1 13 ? 55.679 15.172 11.971 1.00 22.51 12 PHE B C 1
ATOM 1517 O O . PHE B 1 13 ? 55.412 14.317 11.130 1.00 23.35 12 PHE B O 1
ATOM 1525 N N . LEU B 1 14 ? 56.674 15.059 12.828 1.00 23.23 13 LEU B N 1
ATOM 1526 C CA . LEU B 1 14 ? 57.551 13.893 12.821 1.00 23.48 13 LEU B CA 1
ATOM 1527 C C . LEU B 1 14 ? 57.165 13.031 13.997 1.00 22.99 13 LEU B C 1
ATOM 1528 O O . LEU B 1 14 ? 57.495 13.372 15.141 1.00 22.88 13 LEU B O 1
ATOM 1533 N N . PRO B 1 15 ? 56.479 11.891 13.744 1.00 23.22 14 PRO B N 1
ATOM 1534 C CA . PRO B 1 15 ? 56.152 11.068 14.918 1.00 23.04 14 PRO B CA 1
ATOM 1535 C C . PRO B 1 15 ? 57.396 10.447 15.546 1.00 23.66 14 PRO B C 1
ATOM 1536 O O . PRO B 1 15 ? 58.320 10.023 14.833 1.00 24.43 14 PRO B O 1
ATOM 1540 N N . ILE B 1 16 ? 57.423 10.406 16.877 1.00 23.37 15 ILE B N 1
ATOM 1541 C CA . ILE B 1 16 ? 58.508 9.760 17.600 1.00 24.13 15 ILE B CA 1
ATOM 1542 C C . ILE B 1 16 ? 58.014 8.383 18.077 1.00 24.87 15 ILE B C 1
ATOM 1543 O O . ILE B 1 16 ? 57.147 8.293 18.939 1.00 25.62 15 ILE B O 1
ATOM 1548 N N . THR B 1 17 ? 58.541 7.316 17.476 1.00 25.82 16 THR B N 1
ATOM 1549 C CA . THR B 1 17 ? 58.241 5.955 17.903 1.00 26.12 16 THR B CA 1
ATOM 1550 C C . THR B 1 17 ? 59.506 5.143 18.112 1.00 26.75 16 THR B C 1
ATOM 1551 O O . THR B 1 17 ? 60.606 5.597 17.803 1.00 26.44 16 THR B O 1
ATOM 1555 N N . ASN B 1 18 ? 59.336 3.926 18.620 1.00 26.95 17 ASN B N 1
ATOM 1556 C CA . ASN B 1 18 ? 60.442 2.989 18.733 1.00 29.20 17 ASN B CA 1
ATOM 1557 C C . ASN B 1 18 ? 61.077 2.570 17.407 1.00 30.15 17 ASN B C 1
ATOM 1558 O O . ASN B 1 18 ? 62.149 1.997 17.413 1.00 31.38 17 ASN B O 1
ATOM 1563 N N . SER B 1 19 ? 60.450 2.870 16.274 1.00 30.21 18 SER B N 1
ATOM 1564 C CA . SER B 1 19 ? 60.948 2.374 14.986 1.00 31.59 18 SER B CA 1
ATOM 1565 C C . SER B 1 19 ? 61.602 3.422 14.076 1.00 31.61 18 SER B C 1
ATOM 1566 O O . SER B 1 19 ? 62.069 3.084 12.983 1.00 32.53 18 SER B O 1
ATOM 1569 N N . ILE B 1 20 ? 61.658 4.674 14.518 1.00 29.77 19 ILE B N 1
ATOM 1570 C CA . ILE B 1 20 ? 62.243 5.714 13.687 1.00 30.04 19 ILE B CA 1
ATOM 1571 C C . ILE B 1 20 ? 63.771 5.641 13.730 1.00 31.87 19 ILE B C 1
ATOM 1572 O O . ILE B 1 20 ? 64.354 5.118 14.689 1.00 32.12 19 ILE B O 1
ATOM 1577 N N . SER B 1 21 ? 64.403 6.156 12.679 1.00 32.80 20 SER B N 1
ATOM 1578 C CA . SER B 1 21 ? 65.850 6.166 12.574 1.00 34.79 20 SER B CA 1
ATOM 1579 C C . SER B 1 21 ? 66.297 7.211 11.561 1.00 35.54 20 SER B C 1
ATOM 1580 O O . SER B 1 21 ? 65.569 7.543 10.625 1.00 34.12 20 SER B O 1
ATOM 1583 N N . SER B 1 22 ? 67.516 7.695 11.758 1.00 36.93 21 SER B N 1
ATOM 1584 C CA . SER B 1 22 ? 68.162 8.597 10.826 1.00 38.84 21 SER B CA 1
ATOM 1585 C C . SER B 1 22 ? 68.588 7.826 9.586 1.00 41.55 21 SER B C 1
ATOM 1586 O O . SER B 1 22 ? 69.110 6.720 9.699 1.00 42.17 21 SER B O 1
ATOM 1589 N N . GLU B 1 23 ? 68.365 8.420 8.417 1.00 43.10 22 GLU B N 1
ATOM 1590 C CA . GLU B 1 23 ? 68.773 7.828 7.140 1.00 46.71 22 GLU B CA 1
ATOM 1591 C C . GLU B 1 23 ? 69.554 8.849 6.320 1.00 48.40 22 GLU B C 1
ATOM 1592 O O . GLU B 1 23 ? 69.518 10.044 6.611 1.00 48.27 22 GLU B O 1
ATOM 1598 N N . ASP B 1 24 ? 70.258 8.377 5.299 1.00 51.43 23 ASP B N 1
ATOM 1599 C CA . ASP B 1 24 ? 71.240 9.208 4.582 1.00 53.11 23 ASP B CA 1
ATOM 1600 C C . ASP B 1 24 ? 70.697 10.492 3.928 1.00 52.42 23 ASP B C 1
ATOM 1601 O O . ASP B 1 24 ? 69.730 10.451 3.173 1.00 52.65 23 ASP B O 1
ATOM 1606 N N . ASN B 1 25 ? 71.366 11.608 4.232 1.00 51.69 24 ASN B N 1
ATOM 1607 C CA . ASN B 1 25 ? 71.129 12.938 3.645 1.00 50.51 24 ASN B CA 1
ATOM 1608 C C . ASN B 1 25 ? 69.852 13.606 4.163 1.00 47.38 24 ASN B C 1
ATOM 1609 O O . ASN B 1 25 ? 68.873 13.778 3.430 1.00 46.82 24 ASN B O 1
ATOM 1614 N N . ASN B 1 26 ? 69.889 13.984 5.434 1.00 44.72 25 ASN B N 1
ATOM 1615 C CA . ASN B 1 26 ? 68.859 14.823 6.054 1.00 42.00 25 ASN B CA 1
ATOM 1616 C C . ASN B 1 26 ? 67.459 14.187 6.115 1.0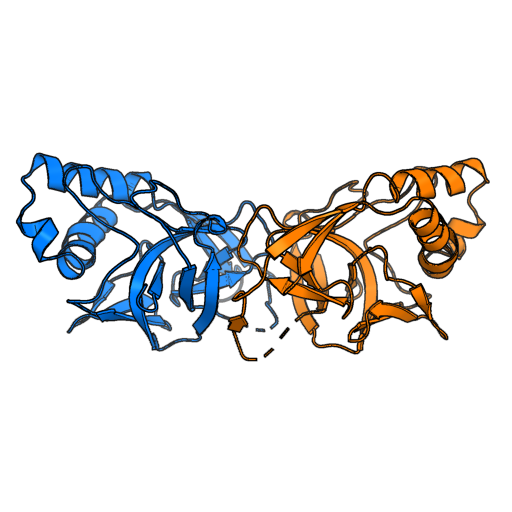0 39.63 25 ASN B C 1
ATOM 1617 O O . ASN B 1 26 ? 66.456 14.899 6.075 1.00 37.90 25 ASN B O 1
ATOM 1622 N N . GLN B 1 27 ? 67.408 12.856 6.254 1.00 38.78 26 GLN B N 1
ATOM 1623 C CA . GLN B 1 27 ? 66.140 12.121 6.314 1.00 37.25 26 GLN B CA 1
ATOM 1624 C C . GLN B 1 27 ? 65.956 11.324 7.592 1.00 34.89 26 GLN B C 1
ATOM 1625 O O . GLN B 1 27 ? 66.907 10.740 8.116 1.00 34.99 26 GLN B O 1
ATOM 1631 N N . ILE B 1 28 ? 64.717 11.287 8.072 1.00 32.46 27 ILE B N 1
ATOM 1632 C CA . ILE B 1 28 ? 64.337 10.399 9.160 1.00 31.22 27 ILE B CA 1
ATOM 1633 C C . ILE B 1 28 ? 63.313 9.421 8.611 1.00 30.64 27 ILE B C 1
ATOM 1634 O O . ILE B 1 28 ? 62.260 9.836 8.131 1.00 30.09 27 ILE B O 1
ATOM 1636 N N . LYS B 1 29 ? 63.634 8.135 8.671 1.00 31.35 28 LYS B N 1
ATOM 1637 C CA . LYS B 1 29 ? 62.688 7.077 8.359 1.00 31.67 28 LYS B CA 1
ATOM 1638 C C . LYS B 1 29 ? 61.762 6.889 9.537 1.00 30.25 28 LYS B C 1
ATOM 1639 O O . LYS B 1 29 ? 62.216 6.587 10.640 1.00 29.86 28 LYS B O 1
ATOM 1645 N N . ILE B 1 30 ? 60.466 7.089 9.316 1.00 29.70 29 ILE B N 1
ATOM 1646 C CA . ILE B 1 30 ? 59.473 6.838 10.349 1.00 28.13 29 ILE B CA 1
ATOM 1647 C C . ILE B 1 30 ? 59.066 5.361 10.291 1.00 29.12 29 ILE B C 1
ATOM 1648 O O . ILE B 1 30 ? 58.913 4.707 11.313 1.00 29.15 29 ILE B O 1
ATOM 1653 N N . GLY B 1 31 ? 58.895 4.842 9.085 1.00 30.38 30 GLY B N 1
ATOM 1654 C CA . GLY B 1 31 ? 58.570 3.436 8.894 1.00 31.58 30 GLY B CA 1
ATOM 1655 C C . GLY B 1 31 ? 58.742 3.084 7.436 1.00 33.08 30 GLY B C 1
ATOM 1656 O O . GLY B 1 31 ? 59.311 3.863 6.688 1.00 33.79 30 GLY B O 1
ATOM 1657 N N . SER B 1 32 ? 58.238 1.928 7.020 1.00 34.53 31 SER B N 1
ATOM 1658 C CA . SER B 1 32 ? 58.441 1.456 5.639 1.00 36.15 31 SER B CA 1
ATOM 1659 C C . SER B 1 32 ? 57.714 2.300 4.578 1.00 35.75 31 SER B C 1
ATOM 1660 O O . SER B 1 32 ? 58.076 2.255 3.390 1.00 36.76 31 SER B O 1
ATOM 1663 N N . SER B 1 33 ? 56.688 3.045 4.984 1.00 33.31 32 SER B N 1
ATOM 1664 C CA . SER B 1 33 ? 55.928 3.847 4.028 1.00 33.77 32 SER B CA 1
ATOM 1665 C C . SER B 1 33 ? 56.191 5.335 4.153 1.00 32.23 32 SER B C 1
ATOM 1666 O O . SER B 1 33 ? 55.752 6.094 3.290 1.00 32.38 32 SER B O 1
ATOM 1669 N N . VAL B 1 34 ? 56.892 5.751 5.210 1.00 31.15 33 VAL B N 1
ATOM 1670 C CA . VAL B 1 34 ? 57.068 7.170 5.505 1.00 29.83 33 VAL B CA 1
ATOM 1671 C C . VAL B 1 34 ? 58.510 7.538 5.823 1.00 30.28 33 VAL B C 1
ATOM 1672 O O . VAL B 1 34 ? 59.134 6.945 6.716 1.00 29.70 33 VAL B O 1
ATOM 1676 N N . SER B 1 35 ? 59.019 8.520 5.082 1.00 30.87 34 SER B N 1
ATOM 1677 C CA . SER B 1 35 ? 60.279 9.168 5.368 1.00 31.65 34 SER B CA 1
ATOM 1678 C C . SER B 1 35 ? 60.065 10.676 5.317 1.00 30.96 34 SER B C 1
ATOM 1679 O O . SER B 1 35 ? 59.298 11.180 4.494 1.00 30.84 34 SER B O 1
ATOM 1682 N N . ILE B 1 36 ? 60.750 11.380 6.208 1.00 30.87 35 ILE B N 1
ATOM 1683 C CA . ILE B 1 36 ? 60.664 12.832 6.330 1.00 30.52 35 ILE B CA 1
ATOM 1684 C C . ILE B 1 36 ? 62.048 13.463 6.177 1.00 32.01 35 ILE B C 1
ATOM 1685 O O . ILE B 1 36 ? 63.016 13.038 6.825 1.00 32.22 35 ILE B O 1
ATOM 1690 N N . GLU B 1 37 ? 62.141 14.459 5.299 1.00 32.79 36 GLU B N 1
ATOM 1691 C CA . GLU B 1 37 ? 63.334 15.274 5.170 1.00 33.97 36 GLU B CA 1
ATOM 1692 C C . GLU B 1 37 ? 63.208 16.496 6.067 1.00 33.13 36 GLU B C 1
ATOM 1693 O O . GLU B 1 37 ? 62.136 17.091 6.146 1.00 32.78 36 GLU B O 1
ATOM 1699 N N . TYR B 1 38 ? 64.294 16.877 6.737 1.00 33.28 37 TYR B N 1
ATOM 1700 C CA . TYR B 1 38 ? 64.314 18.125 7.501 1.00 32.59 37 TYR B CA 1
ATOM 1701 C C . TYR B 1 38 ? 65.243 19.095 6.796 1.00 34.18 37 TYR B C 1
ATOM 1702 O O . TYR B 1 38 ? 66.272 18.698 6.236 1.00 35.23 37 TYR B O 1
ATOM 1711 N N . ASN B 1 39 ? 64.866 20.366 6.809 1.00 34.02 38 ASN B N 1
ATOM 1712 C CA . ASN B 1 39 ? 65.691 21.407 6.251 1.00 36.01 38 ASN B CA 1
ATOM 1713 C C . ASN B 1 39 ? 66.764 21.741 7.292 1.00 36.15 38 ASN B C 1
ATOM 1714 O O . ASN B 1 39 ? 66.447 22.116 8.418 1.00 34.86 38 ASN B O 1
ATOM 1719 N N . GLN B 1 40 ? 68.033 21.602 6.914 1.00 38.20 39 GLN B N 1
ATOM 1720 C CA A GLN B 1 40 ? 69.096 21.782 7.900 0.50 38.27 39 GLN B CA 1
ATOM 1721 C CA B GLN B 1 40 ? 69.157 21.808 7.826 0.50 38.41 39 GLN B CA 1
ATOM 1722 C C . GLN B 1 40 ? 69.098 23.202 8.457 1.00 38.60 39 GLN B C 1
ATOM 1723 O O . GLN B 1 40 ? 69.306 23.377 9.653 1.00 37.99 39 GLN B O 1
ATOM 1734 N N . ASN B 1 41 ? 68.826 24.200 7.619 1.00 39.55 40 ASN B N 1
ATOM 1735 C CA . ASN B 1 41 ? 68.737 25.581 8.086 1.00 40.15 40 ASN B CA 1
ATOM 1736 C C . ASN B 1 41 ? 67.309 26.104 8.286 1.00 39.09 40 ASN B C 1
ATOM 1737 O O . ASN B 1 41 ? 67.095 27.306 8.425 1.00 40.01 40 ASN B O 1
ATOM 1742 N N . GLY B 1 42 ? 66.337 25.203 8.344 1.00 37.77 41 GLY B N 1
ATOM 1743 C CA . GLY B 1 42 ? 64.960 25.596 8.600 1.00 36.87 41 GLY B CA 1
ATOM 1744 C C . GLY B 1 42 ? 64.749 26.061 10.039 1.00 35.99 41 GLY B C 1
ATOM 1745 O O . GLY B 1 42 ? 65.580 25.802 10.923 1.00 35.47 41 GLY B O 1
ATOM 1746 N N . GLN B 1 43 ? 63.641 26.769 10.263 1.00 35.57 42 GLN B N 1
ATOM 1747 C CA . GLN B 1 43 ? 63.242 27.180 11.600 1.00 34.72 42 GLN B CA 1
ATOM 1748 C C . GLN B 1 43 ? 62.169 26.209 12.081 1.00 32.06 42 GLN B C 1
ATOM 1749 O O . GLN B 1 43 ? 61.121 26.085 11.467 1.00 31.75 42 GLN B O 1
ATOM 1755 N N . HIS B 1 44 ? 62.462 25.501 13.161 1.00 30.23 43 HIS B N 1
ATOM 1756 C CA . HIS B 1 44 ? 61.616 24.428 13.654 1.00 28.38 43 HIS B CA 1
ATOM 1757 C C . HIS B 1 44 ? 60.730 24.944 14.773 1.00 27.56 43 HIS B C 1
ATOM 1758 O O . HIS B 1 44 ? 61.187 25.680 15.643 1.00 27.81 43 HIS B O 1
ATOM 1765 N N . VAL B 1 45 ? 59.460 24.546 14.771 1.00 26.93 44 VAL B N 1
ATOM 1766 C CA . VAL B 1 45 ? 58.569 24.889 15.882 1.00 26.50 44 VAL B CA 1
ATOM 1767 C C . VAL B 1 45 ? 59.024 24.222 17.187 1.00 25.76 44 VAL B C 1
ATOM 1768 O O . VAL B 1 45 ? 59.122 24.877 18.242 1.00 25.07 44 VAL B O 1
ATOM 1772 N N . SER B 1 46 ? 59.280 22.914 17.116 1.00 24.90 45 SER B N 1
ATOM 1773 C CA . SER B 1 46 ? 59.858 22.201 18.234 1.00 24.23 45 SER B CA 1
ATOM 1774 C C . SER B 1 46 ? 61.308 22.642 18.352 1.00 24.88 45 SER B C 1
ATOM 1775 O O . SER B 1 46 ? 62.002 22.854 17.336 1.00 24.96 45 SER B O 1
ATOM 1778 N N . GLN B 1 47 ? 61.754 22.789 19.592 1.00 25.01 46 GLN B N 1
ATOM 1779 C CA . GLN B 1 47 ? 63.065 23.370 19.868 1.00 26.37 46 GLN B CA 1
ATOM 1780 C C . GLN B 1 47 ? 63.752 22.725 21.025 1.00 25.77 46 GLN B C 1
ATOM 1781 O O . GLN B 1 47 ? 63.094 22.236 21.944 1.00 25.67 46 GLN B O 1
ATOM 1787 N N . ILE B 1 48 ? 65.086 22.747 20.986 1.00 26.26 47 ILE B N 1
ATOM 1788 C CA . ILE B 1 48 ? 65.900 22.356 22.142 1.00 26.11 47 ILE B CA 1
ATOM 1789 C C . ILE B 1 48 ? 66.685 23.539 22.675 1.00 26.86 47 ILE B C 1
ATOM 1790 O O . ILE B 1 48 ? 67.040 24.453 21.937 1.00 27.30 47 ILE B O 1
ATOM 1795 N N . ASP B 1 49 ? 66.926 23.536 23.980 1.00 27.12 48 ASP B N 1
ATOM 1796 C CA . ASP B 1 49 ? 67.786 24.534 24.598 1.00 28.46 48 ASP B CA 1
ATOM 1797 C C . ASP B 1 49 ? 68.382 23.959 25.883 1.00 28.63 48 ASP B C 1
ATOM 1798 O O . ASP B 1 49 ? 68.330 22.740 26.092 1.00 27.73 48 ASP B O 1
ATOM 1803 N N . ASP B 1 50 ? 68.955 24.816 26.724 1.00 29.50 49 ASP B N 1
ATOM 1804 C CA . ASP B 1 50 ? 69.621 24.363 27.932 1.00 30.79 49 ASP B CA 1
ATOM 1805 C C . ASP B 1 50 ? 68.650 23.842 28.995 1.00 30.48 49 ASP B C 1
ATOM 1806 O O . ASP B 1 50 ? 69.090 23.345 30.019 1.00 31.20 49 ASP B O 1
ATOM 1811 N N . LYS B 1 51 ? 67.343 23.938 28.750 1.00 30.09 50 LYS B N 1
ATOM 1812 C CA . LYS B 1 51 ? 66.349 23.347 29.657 1.00 30.32 50 LYS B CA 1
ATOM 1813 C C . LYS B 1 51 ? 65.681 22.096 29.079 1.00 29.08 50 LYS B C 1
ATOM 1814 O O . LYS B 1 51 ? 64.875 21.475 29.759 1.00 29.46 50 LYS B O 1
ATOM 1820 N N . GLY B 1 52 ? 66.022 21.726 27.844 1.00 27.64 51 GLY B N 1
ATOM 1821 C CA . GLY B 1 52 ? 65.512 20.501 27.225 1.00 26.20 51 GLY B CA 1
ATOM 1822 C C . GLY B 1 52 ? 64.702 20.728 25.962 1.00 24.91 51 GLY B C 1
ATOM 1823 O O . GLY B 1 52 ? 64.975 21.658 25.204 1.00 25.02 51 GLY B O 1
ATOM 1824 N N . LEU B 1 53 ? 63.714 19.858 25.743 1.00 23.96 52 LEU B N 1
ATOM 1825 C CA . LEU B 1 53 ? 62.865 19.872 24.545 1.00 23.39 52 LEU B CA 1
ATOM 1826 C C . LEU B 1 53 ? 61.572 20.658 24.784 1.00 23.21 52 LEU B C 1
ATOM 1827 O O . LEU B 1 53 ? 61.027 20.681 25.906 1.00 23.42 52 LEU B O 1
ATOM 1832 N N . HIS B 1 54 ? 61.098 21.334 23.737 1.00 22.58 53 HIS B N 1
ATOM 1833 C CA . HIS B 1 54 ? 59.947 22.228 23.849 1.00 22.60 53 HIS B CA 1
ATOM 1834 C C . HIS B 1 54 ? 59.057 22.144 22.624 1.00 21.97 53 HIS B C 1
ATOM 1835 O O . HIS B 1 54 ? 59.526 21.815 21.532 1.00 20.79 53 HIS B O 1
ATOM 1842 N N . ASN B 1 55 ? 57.776 22.457 22.833 1.00 22.54 54 ASN B N 1
ATOM 1843 C CA . ASN B 1 55 ? 56.754 22.487 21.783 1.00 22.70 54 ASN B CA 1
ATOM 1844 C C . ASN B 1 55 ? 56.557 21.139 21.092 1.00 22.13 54 ASN B C 1
ATOM 1845 O O . ASN B 1 55 ? 56.757 20.998 19.887 1.00 21.92 54 ASN B O 1
ATOM 1850 N N . ILE B 1 56 ? 56.142 20.164 21.879 1.00 21.93 55 ILE B N 1
ATOM 1851 C CA . ILE B 1 56 ? 55.773 18.868 21.358 1.00 21.46 55 ILE B CA 1
ATOM 1852 C C . ILE B 1 56 ? 54.267 18.865 21.044 1.00 21.87 55 ILE B C 1
ATOM 1853 O O . ILE B 1 56 ? 53.464 19.342 21.830 1.00 21.89 55 ILE B O 1
ATOM 1858 N N . LEU B 1 57 ? 53.898 18.332 19.887 1.00 21.32 56 LEU B N 1
ATOM 1859 C CA . LEU B 1 57 ? 52.488 18.222 19.508 1.00 21.40 56 LEU B CA 1
ATOM 1860 C C . LEU B 1 57 ? 51.935 16.865 19.909 1.00 21.19 56 LEU B C 1
ATOM 1861 O O . LEU B 1 57 ? 52.538 15.828 19.620 1.00 20.57 56 LEU B O 1
ATOM 1866 N N . VAL B 1 58 ? 50.801 16.890 20.606 1.00 22.15 57 VAL B N 1
ATOM 1867 C CA . VAL B 1 58 ? 50.067 15.693 20.971 1.00 21.79 57 VAL B CA 1
ATOM 1868 C C . VAL B 1 58 ? 48.917 15.595 19.958 1.00 22.69 57 VAL B C 1
ATOM 1869 O O . VAL B 1 58 ? 47.959 16.378 19.986 1.00 23.24 57 VAL B O 1
ATOM 1873 N N . LEU B 1 59 ? 49.030 14.646 19.046 1.00 22.85 58 LEU B N 1
ATOM 1874 C CA . LEU B 1 59 ? 48.025 14.472 18.021 1.00 23.71 58 LEU B CA 1
ATOM 1875 C C . LEU B 1 59 ? 47.001 13.450 18.508 1.00 23.49 58 LEU B C 1
ATOM 1876 O O . LEU B 1 59 ? 47.240 12.259 18.423 1.00 23.76 58 LEU B O 1
ATOM 1881 N N . THR B 1 60 ? 45.871 13.932 19.013 1.00 24.25 59 THR B N 1
ATOM 1882 C CA . THR B 1 60 ? 44.824 13.075 19.567 1.00 25.14 59 THR B CA 1
ATOM 1883 C C . THR B 1 60 ? 43.862 12.624 18.478 1.00 25.15 59 THR B C 1
ATOM 1884 O O . THR B 1 60 ? 43.709 13.304 17.487 1.00 24.47 59 THR B O 1
ATOM 1888 N N . GLY B 1 61 ? 43.229 11.466 18.669 1.00 25.50 60 GLY B N 1
ATOM 1889 C CA . GLY B 1 61 ? 42.311 10.914 17.664 1.00 25.85 60 GLY B CA 1
ATOM 1890 C C . GLY B 1 61 ? 43.056 10.138 16.593 1.00 25.26 60 GLY B C 1
ATOM 1891 O O . GLY B 1 61 ? 42.472 9.765 15.578 1.00 25.51 60 GLY B O 1
ATOM 1892 N N . TYR B 1 62 ? 44.348 9.906 16.824 1.00 24.34 61 TYR B N 1
ATOM 1893 C CA . TYR B 1 62 ? 45.216 9.204 15.885 1.00 24.32 61 TYR B CA 1
ATOM 1894 C C . TYR B 1 62 ? 46.038 8.177 16.643 1.00 24.27 61 TYR B C 1
ATOM 1895 O O . TYR B 1 62 ? 46.398 8.388 17.804 1.00 24.01 61 TYR B O 1
ATOM 1904 N N . ALA B 1 63 ? 46.309 7.061 15.972 1.00 24.52 62 ALA B N 1
ATOM 1905 C CA . ALA B 1 63 ? 47.293 6.086 16.404 1.00 24.32 62 ALA B CA 1
ATOM 1906 C C . ALA B 1 63 ? 48.271 5.874 15.238 1.00 24.43 62 ALA B C 1
ATOM 1907 O O . ALA B 1 63 ? 47.969 6.260 14.108 1.00 25.25 62 ALA B O 1
ATOM 1909 N N . ILE B 1 64 ? 49.431 5.277 15.483 1.00 24.42 63 ILE B N 1
ATOM 1910 C CA . ILE B 1 64 ? 50.395 5.042 14.386 1.00 25.01 63 ILE B CA 1
ATOM 1911 C C . ILE B 1 64 ? 50.522 3.554 14.031 1.00 26.55 63 ILE B C 1
ATOM 1912 O O . ILE B 1 64 ? 50.511 2.687 14.902 1.00 26.04 63 ILE B O 1
ATOM 1917 N N . ASP B 1 65 ? 50.598 3.269 12.736 1.00 27.58 64 ASP B N 1
ATOM 1918 C CA . ASP B 1 65 ? 50.986 1.947 12.268 1.00 29.37 64 ASP B CA 1
ATOM 1919 C C . ASP B 1 65 ? 52.496 1.939 12.357 1.00 29.82 64 ASP B C 1
ATOM 1920 O O . ASP B 1 65 ? 53.186 2.462 11.485 1.00 29.14 64 ASP B O 1
ATOM 1925 N N . GLU B 1 66 ? 53.019 1.385 13.434 1.00 30.55 65 GLU B N 1
ATOM 1926 C CA . GLU B 1 66 ? 54.426 1.615 13.733 1.00 31.05 65 GLU B CA 1
ATOM 1927 C C . GLU B 1 66 ? 55.367 1.060 12.653 1.00 32.49 65 GLU B C 1
ATOM 1928 O O . GLU B 1 66 ? 56.385 1.675 12.360 1.00 33.28 65 GLU B O 1
ATOM 1934 N N . SER B 1 67 ? 55.021 -0.076 12.056 1.00 33.41 66 SER B N 1
ATOM 1935 C CA . SER B 1 67 ? 55.843 -0.655 10.993 1.00 34.81 66 SER B CA 1
ATOM 1936 C C . S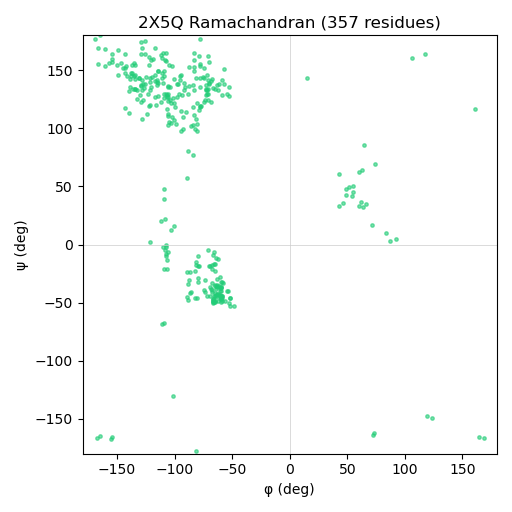ER B 1 67 ? 55.902 0.224 9.722 1.00 34.60 66 SER B C 1
ATOM 1937 O O . SER B 1 67 ? 56.979 0.373 9.131 1.00 35.14 66 SER B O 1
ATOM 1940 N N . THR B 1 68 ? 54.769 0.799 9.299 1.00 32.82 67 THR B N 1
ATOM 1941 C CA . THR B 1 68 ? 54.755 1.613 8.066 1.00 32.64 67 THR B CA 1
ATOM 1942 C C . THR B 1 68 ? 55.077 3.082 8.337 1.00 30.44 67 THR B C 1
ATOM 1943 O O . THR B 1 68 ? 55.501 3.802 7.437 1.00 30.53 67 THR B O 1
ATOM 1947 N N . GLY B 1 69 ? 54.842 3.532 9.562 1.00 28.78 68 GLY B N 1
ATOM 1948 C CA . GLY B 1 69 ? 55.091 4.917 9.932 1.00 27.68 68 GLY B CA 1
ATOM 1949 C C . GLY B 1 69 ? 53.917 5.835 9.654 1.00 26.87 68 GLY B C 1
ATOM 1950 O O . GLY B 1 69 ? 54.012 7.029 9.879 1.00 25.74 68 GLY B O 1
ATOM 1951 N N . GLU B 1 70 ? 52.802 5.277 9.184 1.00 27.92 69 GLU B N 1
ATOM 1952 C CA . GLU B 1 70 ? 51.626 6.065 8.787 1.00 28.07 69 GLU B CA 1
ATOM 1953 C C . GLU B 1 70 ? 50.675 6.344 9.956 1.00 26.25 69 GLU B C 1
ATOM 1954 O O . GLU B 1 70 ? 50.389 5.446 10.765 1.00 25.23 69 GLU B O 1
ATOM 1960 N N . LEU B 1 71 ? 50.190 7.581 10.036 1.00 24.96 70 LEU B N 1
ATOM 1961 C CA . LEU B 1 71 ? 49.212 7.962 11.055 1.00 24.48 70 LEU B CA 1
ATOM 1962 C C . LEU B 1 71 ? 47.798 7.579 10.619 1.00 24.31 70 LEU B C 1
ATOM 1963 O O . LEU B 1 71 ? 47.388 7.827 9.481 1.00 24.59 70 LEU B O 1
ATOM 1968 N N . VAL B 1 72 ? 47.058 6.963 11.531 1.00 24.03 71 VAL B N 1
ATOM 1969 C CA . VAL B 1 72 ? 45.705 6.498 11.239 1.00 24.55 71 VAL B CA 1
ATOM 1970 C C . VAL B 1 72 ? 44.689 7.232 12.121 1.00 24.11 71 VAL B C 1
ATOM 1971 O O . VAL B 1 72 ? 44.822 7.204 13.352 1.00 23.48 71 VAL B O 1
ATOM 1975 N N . PRO B 1 73 ? 43.653 7.844 11.513 1.00 25.02 72 PRO B N 1
ATOM 1976 C CA . PRO B 1 73 ? 42.581 8.462 12.326 1.00 25.22 72 PRO B CA 1
ATOM 1977 C C . PRO B 1 73 ? 41.690 7.365 12.906 1.00 25.96 72 PRO B C 1
ATOM 1978 O O . PRO B 1 73 ? 41.156 6.535 12.163 1.00 27.42 72 PRO B O 1
ATOM 1982 N N . THR B 1 74 ? 41.564 7.340 14.219 1.00 25.79 73 THR B N 1
ATOM 1983 C CA . THR B 1 74 ? 40.871 6.254 14.894 1.00 26.67 73 THR B CA 1
ATOM 1984 C C . THR B 1 74 ? 39.525 6.702 15.456 1.00 27.66 73 THR B C 1
ATOM 1985 O O . THR B 1 74 ? 38.773 5.900 15.984 1.00 28.29 73 THR B O 1
ATOM 1989 N N . PHE B 1 75 ? 39.232 7.991 15.342 1.00 28.29 74 PHE B N 1
ATOM 1990 C CA . PHE B 1 75 ? 38.022 8.585 15.911 1.00 29.48 74 PHE B CA 1
ATOM 1991 C C . PHE B 1 75 ? 37.766 8.145 17.358 1.00 30.27 74 PHE B C 1
ATOM 1992 O O . PHE B 1 75 ? 36.626 7.963 17.779 1.00 31.71 74 PHE B O 1
ATOM 2000 N N . ASP B 1 76 ? 38.866 7.976 18.087 1.00 29.47 75 ASP B N 1
ATOM 2001 C CA . ASP B 1 76 ? 38.872 7.671 19.496 1.00 29.90 75 ASP B CA 1
ATOM 2002 C C . ASP B 1 76 ? 39.705 8.774 20.132 1.00 29.03 75 ASP B C 1
ATOM 2003 O O . ASP B 1 76 ? 40.912 8.831 19.908 1.00 28.43 75 ASP B O 1
ATOM 2008 N N . PRO B 1 77 ? 39.074 9.648 20.932 1.00 29.88 76 PRO B N 1
ATOM 2009 C CA . PRO B 1 77 ? 39.832 10.758 21.509 1.00 29.46 76 PRO B CA 1
ATOM 2010 C C . PRO B 1 77 ? 40.926 10.343 22.499 1.00 28.96 76 PRO B C 1
ATOM 2011 O O . PRO B 1 77 ? 41.812 11.147 22.795 1.00 27.86 76 PRO B O 1
ATOM 2015 N N . CYS B 1 78 ? 40.869 9.113 23.008 1.00 29.19 77 CYS B N 1
ATOM 2016 C CA . CYS B 1 78 ? 41.895 8.624 23.923 1.00 29.00 77 CYS B CA 1
ATOM 2017 C C . CYS B 1 78 ? 43.166 8.118 23.230 1.00 27.35 77 CYS B C 1
ATOM 2018 O O . CYS B 1 78 ? 44.189 7.956 23.877 1.00 26.46 77 CYS B O 1
ATOM 2021 N N . ASP B 1 79 ? 43.116 7.883 21.922 1.00 26.39 78 ASP B N 1
ATOM 2022 C CA . ASP B 1 79 ? 44.346 7.591 21.162 1.00 25.57 78 ASP B CA 1
ATOM 2023 C C . ASP B 1 79 ? 45.124 8.871 20.889 1.00 24.67 78 ASP B C 1
ATOM 2024 O O . ASP B 1 79 ? 44.536 9.898 20.631 1.00 24.96 78 ASP B O 1
ATOM 2029 N N . TYR B 1 80 ? 46.449 8.801 20.928 1.00 24.06 79 TYR B N 1
ATOM 2030 C CA . TYR B 1 80 ? 47.269 9.916 20.470 1.00 23.75 79 TYR B CA 1
ATOM 2031 C C . TYR B 1 80 ? 48.627 9.406 20.013 1.00 22.94 79 TYR B C 1
ATOM 2032 O O . TYR B 1 80 ? 49.021 8.265 20.306 1.00 22.21 79 TYR B O 1
ATOM 2041 N N . VAL B 1 81 ? 49.312 10.266 19.272 1.00 21.90 80 VAL B N 1
ATOM 2042 C CA . VAL B 1 81 ? 50.680 10.057 18.875 1.00 21.78 80 VAL B CA 1
ATOM 2043 C C . VAL B 1 81 ? 51.382 11.388 19.143 1.00 21.90 80 VAL B C 1
ATOM 2044 O O . VAL B 1 81 ? 50.848 12.447 18.814 1.00 22.58 80 VAL B O 1
ATOM 2048 N N . LYS B 1 82 ? 52.555 11.350 19.763 1.00 21.95 81 LYS B N 1
ATOM 2049 C CA . LYS B 1 82 ? 53.278 12.595 20.035 1.00 21.91 81 LYS B CA 1
ATOM 2050 C C . LYS B 1 82 ? 54.401 12.794 19.051 1.00 22.03 81 LYS B C 1
ATOM 2051 O O . LYS B 1 82 ? 54.929 11.841 18.486 1.00 21.90 81 LYS B O 1
ATOM 2057 N N . GLY B 1 83 ? 54.771 14.049 18.832 1.00 22.13 82 GLY B N 1
ATOM 2058 C CA . GLY B 1 83 ? 55.795 14.315 17.853 1.00 21.80 82 GLY B CA 1
ATOM 2059 C C . GLY B 1 83 ? 56.314 15.714 17.861 1.00 21.45 82 GLY B C 1
ATOM 2060 O O . GLY B 1 83 ? 55.825 16.580 18.598 1.00 20.99 82 GLY B O 1
ATOM 2061 N N . ILE B 1 84 ? 57.306 15.931 17.008 1.00 21.57 83 ILE B N 1
ATOM 2062 C CA . ILE B 1 84 ? 57.919 17.230 16.894 1.00 22.30 83 ILE B CA 1
ATOM 2063 C C . ILE B 1 84 ? 57.531 17.859 15.564 1.00 22.72 83 ILE B C 1
ATOM 2064 O O . ILE B 1 84 ? 57.284 17.159 14.575 1.00 23.98 83 ILE B O 1
ATOM 2069 N N . LEU B 1 85 ? 57.451 19.181 15.560 1.00 22.59 84 LEU B N 1
ATOM 2070 C CA . LEU B 1 85 ? 57.183 19.930 14.359 1.00 23.41 84 LEU B CA 1
ATOM 2071 C C . LEU B 1 85 ? 58.486 20.566 13.942 1.00 24.07 84 LEU B C 1
ATOM 2072 O O . LEU B 1 85 ? 59.095 21.279 14.723 1.00 24.09 84 LEU B O 1
ATOM 2077 N N . ILE B 1 86 ? 58.907 20.280 12.714 1.00 24.28 85 ILE B N 1
ATOM 2078 C CA . ILE B 1 86 ? 60.143 20.789 12.157 1.00 25.26 85 ILE B CA 1
ATOM 2079 C C . ILE B 1 86 ? 59.916 21.276 10.732 1.00 25.88 85 ILE B C 1
ATOM 2080 O O . ILE B 1 86 ? 58.982 20.847 10.057 1.00 25.55 85 ILE B O 1
ATOM 2085 N N . SER B 1 87 ? 60.775 22.181 10.287 1.00 26.92 86 SER B N 1
ATOM 2086 C CA . SER B 1 87 ? 60.787 22.621 8.901 1.00 28.47 86 SER B CA 1
ATOM 2087 C C . SER B 1 87 ? 61.322 21.468 8.075 1.00 29.06 86 SER B C 1
ATOM 2088 O O . SER B 1 87 ? 62.411 20.969 8.339 1.00 28.41 86 SER B O 1
ATOM 2091 N N . GLY B 1 88 ? 60.550 21.048 7.081 1.00 29.97 87 GLY B N 1
ATOM 2092 C CA . GLY B 1 88 ? 60.911 19.880 6.277 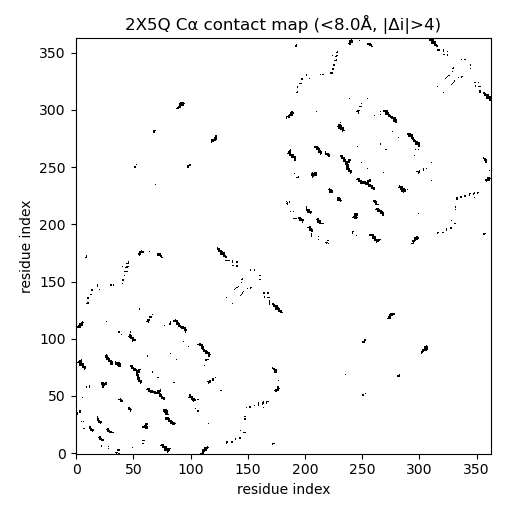1.00 31.10 87 GLY B CA 1
ATOM 2093 C C . GLY B 1 88 ? 59.767 19.427 5.398 1.00 31.69 87 GLY B C 1
ATOM 2094 O O . GLY B 1 88 ? 58.777 20.139 5.256 1.00 31.91 87 GLY B O 1
ATOM 2095 N N . LYS B 1 89 ? 59.896 18.224 4.839 1.00 32.67 88 LYS B N 1
ATOM 2096 C CA . LYS B 1 89 ? 58.948 17.702 3.848 1.00 33.60 88 LYS B CA 1
ATOM 2097 C C . LYS B 1 89 ? 58.706 16.212 4.057 1.00 32.82 88 LYS B C 1
ATOM 2098 O O . LYS B 1 89 ? 59.620 15.479 4.431 1.00 32.86 88 LYS B O 1
ATOM 2104 N N . ILE B 1 90 ? 57.485 15.762 3.800 1.00 32.54 89 ILE B N 1
ATOM 2105 C CA . ILE B 1 90 ? 57.205 14.322 3.773 1.00 32.45 89 ILE B CA 1
ATOM 2106 C C . ILE B 1 90 ? 57.662 13.816 2.400 1.00 34.48 89 ILE B C 1
ATOM 2107 O O . ILE B 1 90 ? 57.017 14.069 1.375 1.00 35.21 89 ILE B O 1
ATOM 2112 N N . LEU B 1 91 ? 58.814 13.153 2.377 1.00 35.68 90 LEU B N 1
ATOM 2113 C CA . LEU B 1 91 ? 59.409 12.689 1.120 1.00 38.02 90 LEU B CA 1
ATOM 2114 C C . LEU B 1 91 ? 58.764 11.420 0.629 1.00 38.62 90 LEU B C 1
ATOM 2115 O O . LEU B 1 91 ? 58.770 11.134 -0.568 1.00 40.36 90 LEU B O 1
ATOM 2120 N N . LYS B 1 92 ? 58.259 10.632 1.566 1.00 37.47 91 LYS B N 1
ATOM 2121 C CA . LYS B 1 92 ? 57.653 9.365 1.237 1.00 38.23 91 LYS B CA 1
ATOM 2122 C C . LYS B 1 92 ? 56.421 9.182 2.102 1.00 36.48 91 LYS B C 1
ATOM 2123 O O . LYS B 1 92 ? 56.467 9.393 3.321 1.00 34.76 91 LYS B O 1
ATOM 2129 N N . GLY B 1 93 ? 55.323 8.794 1.462 1.00 36.94 92 GLY B N 1
ATOM 2130 C CA . GLY B 1 93 ? 54.028 8.660 2.125 1.00 36.18 92 GLY B CA 1
ATOM 2131 C C . GLY B 1 93 ? 53.112 9.795 1.732 1.00 36.29 92 GLY B C 1
ATOM 2132 O O . GLY B 1 93 ? 53.563 10.850 1.244 1.00 36.36 92 GLY B O 1
ATOM 2133 N N . ASN B 1 94 ? 51.819 9.586 1.937 1.00 36.05 93 ASN B N 1
ATOM 2134 C CA . ASN B 1 94 ? 50.841 10.612 1.617 1.00 36.48 93 ASN B CA 1
ATOM 2135 C C . ASN B 1 94 ? 50.840 11.646 2.735 1.00 34.62 93 ASN B C 1
ATOM 2136 O O . ASN B 1 94 ? 51.375 11.395 3.821 1.00 33.75 93 ASN B O 1
ATOM 2141 N N . HIS B 1 95 ? 50.291 12.826 2.459 1.00 34.30 94 HIS B N 1
ATOM 2142 C CA . HIS B 1 95 ? 50.353 13.942 3.408 1.00 33.55 94 HIS B CA 1
ATOM 2143 C C . HIS B 1 95 ? 49.011 14.641 3.490 1.00 33.20 94 HIS B C 1
ATOM 2144 O O . HIS B 1 95 ? 48.274 14.696 2.518 1.00 34.07 94 HIS B O 1
ATOM 2151 N N . PHE B 1 96 ? 48.711 15.158 4.672 1.00 31.92 95 PHE B N 1
ATOM 2152 C CA . PHE B 1 96 ? 47.536 15.981 4.918 1.00 31.79 95 PHE B CA 1
ATOM 2153 C C . PHE B 1 96 ? 48.052 17.312 5.444 1.00 30.90 95 PHE B C 1
ATOM 2154 O O . PHE B 1 96 ? 48.705 17.335 6.491 1.00 29.93 95 PHE B O 1
ATOM 2162 N N . LYS B 1 97 ? 47.763 18.406 4.746 1.00 31.44 96 LYS B N 1
ATOM 2163 C CA . LYS B 1 97 ? 48.351 19.718 5.082 1.00 31.53 96 LYS B CA 1
ATOM 2164 C C . LYS B 1 97 ? 47.323 20.630 5.764 1.00 31.56 96 LYS B C 1
ATOM 2165 O O . LYS B 1 97 ? 46.210 20.838 5.246 1.00 31.94 96 LYS B O 1
ATOM 2171 N N . ILE B 1 98 ? 47.703 21.154 6.931 1.00 30.42 97 ILE B N 1
ATOM 2172 C CA . ILE B 1 98 ? 46.891 22.132 7.679 1.00 30.39 97 ILE B CA 1
ATOM 2173 C C . ILE B 1 98 ? 47.526 23.502 7.482 1.00 30.82 97 ILE B C 1
ATOM 2174 O O . ILE B 1 98 ? 48.697 23.659 7.781 1.00 29.85 97 ILE B O 1
ATOM 2179 N N . ILE B 1 99 ? 46.772 24.486 6.988 1.00 31.84 98 ILE B N 1
ATOM 2180 C CA . ILE B 1 99 ? 47.333 25.800 6.676 1.00 32.92 98 ILE B CA 1
ATOM 2181 C C . ILE B 1 99 ? 46.979 26.838 7.729 1.00 33.05 98 ILE B C 1
ATOM 2182 O O . ILE B 1 99 ? 45.794 27.111 7.968 1.00 33.39 98 ILE B O 1
ATOM 2187 N N . GLY B 1 100 ? 48.009 27.433 8.321 1.00 32.45 99 GLY B N 1
ATOM 2188 C CA . GLY B 1 100 ? 47.846 28.630 9.135 1.00 33.55 99 GLY B CA 1
ATOM 2189 C C . GLY B 1 100 ? 46.834 28.470 10.251 1.00 32.96 99 GLY B C 1
ATOM 2190 O O . GLY B 1 100 ? 45.980 29.337 10.451 1.00 33.54 99 GLY B O 1
ATOM 2191 N N . ILE B 1 101 ? 46.915 27.346 10.957 1.00 30.71 100 ILE B N 1
ATOM 2192 C CA . ILE B 1 101 ? 46.170 27.195 12.195 1.00 31.02 100 ILE B CA 1
ATOM 2193 C C . ILE B 1 101 ? 46.811 28.103 13.262 1.00 31.53 100 ILE B C 1
ATOM 2194 O O . ILE B 1 101 ? 48.031 28.172 13.364 1.00 31.19 100 ILE B O 1
ATOM 2199 N N . PRO B 1 102 ? 45.996 28.858 14.008 1.00 33.14 101 PRO B N 1
ATOM 2200 C CA . PRO B 1 102 ? 46.551 29.566 15.161 1.00 33.78 101 PRO B CA 1
ATOM 2201 C C . PRO B 1 102 ? 47.266 28.604 16.098 1.00 32.45 101 PRO B C 1
ATOM 2202 O O . PRO B 1 102 ? 46.738 27.545 16.435 1.00 31.88 101 PRO B O 1
ATOM 2206 N N . SER B 1 103 ? 48.499 28.939 16.460 1.00 32.78 102 SER B N 1
ATOM 2207 C CA . SER B 1 103 ? 49.322 28.043 17.268 1.00 31.72 102 SER B CA 1
ATOM 2208 C C . SER B 1 103 ? 48.675 27.717 18.620 1.00 31.99 102 SER B C 1
ATOM 2209 O O . SER B 1 103 ? 48.839 26.603 19.146 1.00 30.67 102 SER B O 1
ATOM 2212 N N . ASN B 1 104 ? 47.935 28.677 19.165 1.00 33.95 103 ASN B N 1
ATOM 2213 C CA . ASN B 1 104 ? 47.271 28.506 20.457 1.00 35.27 103 ASN B CA 1
ATOM 2214 C C . ASN B 1 104 ? 46.148 27.471 20.454 1.00 34.90 103 ASN B C 1
ATOM 2215 O O . ASN B 1 104 ? 45.770 26.991 21.516 1.00 35.27 103 ASN B O 1
ATOM 2220 N N . LYS B 1 105 ? 45.645 27.104 19.271 1.00 34.27 104 LYS B N 1
ATOM 2221 C CA . LYS B 1 105 ? 44.605 26.073 19.145 1.00 33.93 104 LYS B CA 1
ATOM 2222 C C . LYS B 1 105 ? 45.152 24.648 19.177 1.00 31.52 104 LYS B C 1
ATOM 2223 O O . LYS B 1 105 ? 44.392 23.699 19.383 1.00 31.48 104 LYS B O 1
ATOM 2229 N N . LEU B 1 106 ? 46.454 24.500 18.947 1.00 29.87 105 LEU B N 1
ATOM 2230 C CA . LEU B 1 106 ? 47.075 23.186 18.853 1.00 28.15 105 LEU B CA 1
ATOM 2231 C C . LEU B 1 106 ? 47.403 22.665 20.247 1.00 27.13 105 LEU B C 1
ATOM 2232 O O . LEU B 1 106 ? 47.699 23.430 21.149 1.00 25.86 105 LEU B O 1
ATOM 2237 N N . TYR B 1 107 ? 47.366 21.345 20.380 1.00 26.75 106 TYR B N 1
ATOM 2238 C CA . TYR B 1 107 ? 47.644 20.651 21.634 1.00 26.53 106 TYR B CA 1
ATOM 2239 C C . TYR B 1 107 ? 49.156 20.495 21.750 1.00 24.97 106 TYR B C 1
ATOM 2240 O O . TYR B 1 107 ? 49.714 19.421 21.511 1.00 22.99 106 TYR B O 1
ATOM 2249 N N . ILE B 1 108 ? 49.812 21.593 22.103 1.00 25.22 107 ILE B N 1
ATOM 2250 C CA . ILE B 1 108 ? 51.266 21.637 22.234 1.00 25.00 107 ILE B CA 1
ATOM 2251 C C . ILE B 1 108 ? 51.641 21.632 23.716 1.00 25.27 107 ILE B C 1
ATOM 2252 O O . ILE B 1 108 ? 51.035 22.328 24.503 1.00 24.83 107 ILE B O 1
ATOM 2257 N N . ILE B 1 109 ? 52.626 20.826 24.086 1.00 24.20 108 ILE B N 1
ATOM 2258 C CA . ILE B 1 109 ? 53.066 20.765 25.475 1.00 25.43 108 ILE B CA 1
ATOM 2259 C C . ILE B 1 109 ? 54.525 21.235 25.557 1.00 25.55 108 ILE B C 1
ATOM 2260 O O . ILE B 1 109 ? 55.196 21.381 24.525 1.00 23.78 108 ILE B O 1
ATOM 2265 N N . ARG B 1 110 ? 55.009 21.449 26.780 1.00 27.35 109 ARG B N 1
ATOM 2266 C CA . ARG B 1 110 ? 56.329 22.038 27.014 1.00 28.40 109 ARG B CA 1
ATOM 2267 C C . ARG B 1 110 ? 56.479 23.297 26.161 1.00 29.10 109 ARG B C 1
ATOM 2268 O O . ARG B 1 110 ? 57.481 23.460 25.458 1.00 27.41 109 ARG B O 1
ATOM 2276 N N . LYS B 1 111 ? 55.466 24.161 26.203 1.00 30.72 110 LYS B N 1
ATOM 2277 C CA . LYS B 1 111 ? 55.423 25.351 25.350 1.00 32.94 110 LYS B CA 1
ATOM 2278 C C . LYS B 1 111 ? 56.531 26.330 25.667 1.00 34.12 110 LYS B C 1
ATOM 2279 O O . LYS B 1 111 ? 56.765 26.644 26.831 1.00 35.34 110 LYS B O 1
ATOM 2285 N N . LYS B 1 112 ? 57.193 26.825 24.624 1.00 34.68 111 LYS B N 1
ATOM 2286 C CA . LYS B 1 112 ? 58.173 27.915 24.744 1.00 36.07 111 LYS B CA 1
ATOM 2287 C C . LYS B 1 112 ? 58.020 28.882 23.563 1.00 36.78 111 LYS B C 1
ATOM 2288 O O . LYS B 1 112 ? 58.314 28.531 22.430 1.00 35.70 111 LYS B O 1
ATOM 2294 N N . ASP B 1 113 ? 57.582 30.105 23.849 1.00 39.29 112 ASP B N 1
ATOM 2295 C CA . ASP B 1 113 ? 57.414 31.154 22.836 1.00 40.86 112 ASP B CA 1
ATOM 2296 C C . ASP B 1 113 ? 56.585 30.685 21.629 1.00 40.34 112 ASP B C 1
ATOM 2297 O O . ASP B 1 113 ? 56.974 30.861 20.481 1.00 40.57 112 ASP B O 1
ATOM 2302 N N . VAL B 1 114 ? 55.439 30.081 21.920 1.00 40.05 113 VAL B N 1
ATOM 2303 C CA . VAL B 1 114 ? 54.480 29.665 20.904 1.00 39.57 113 VAL B CA 1
ATOM 2304 C C . VAL B 1 114 ? 53.616 30.857 20.536 1.00 41.59 113 VAL B C 1
ATOM 2305 O O . VAL B 1 114 ? 52.850 31.327 21.370 1.00 43.37 113 VAL B O 1
ATOM 2309 N N . HIS B 1 115 ? 53.745 31.381 19.320 1.00 42.04 114 HIS B N 1
ATOM 2310 C CA . HIS B 1 115 ? 52.858 32.470 18.871 1.00 43.54 114 HIS B CA 1
ATOM 2311 C C . HIS B 1 115 ? 52.635 32.399 17.361 1.00 42.98 114 HIS B C 1
ATOM 2312 O O . HIS B 1 115 ? 53.330 31.678 16.650 1.00 41.80 114 HIS B O 1
ATOM 2319 N N . GLY B 1 116 ? 51.651 33.153 16.881 1.00 43.69 115 GLY B N 1
ATOM 2320 C CA . GLY B 1 116 ? 51.353 33.213 15.459 1.00 43.57 115 GLY B CA 1
ATOM 2321 C C . GLY B 1 116 ? 50.695 31.929 15.004 1.00 41.12 115 GLY B C 1
ATOM 2322 O O . GLY B 1 116 ? 50.184 31.151 15.808 1.00 40.11 115 GLY B O 1
ATOM 2323 N N . ASN B 1 117 ? 50.692 31.691 13.710 1.00 40.55 116 ASN B N 1
ATOM 2324 C CA . ASN B 1 117 ? 50.024 30.505 13.216 1.00 39.28 116 ASN B CA 1
ATOM 2325 C C . ASN B 1 117 ? 50.973 29.615 12.430 1.00 37.24 116 ASN B C 1
ATOM 2326 O O . ASN B 1 117 ? 52.047 30.045 11.994 1.00 37.83 116 ASN B O 1
ATOM 2331 N N . ILE B 1 118 ? 50.562 28.371 12.276 1.00 34.68 117 ILE B N 1
ATOM 2332 C CA . ILE B 1 118 ? 51.438 27.327 11.829 1.00 32.93 117 ILE B CA 1
ATOM 2333 C C . ILE B 1 118 ? 50.802 26.561 10.678 1.00 32.24 117 ILE B C 1
ATOM 2334 O O . ILE B 1 118 ? 49.651 26.107 10.769 1.00 31.63 117 ILE B O 1
ATOM 2339 N N . THR B 1 119 ? 51.551 26.417 9.592 1.00 31.93 118 THR B N 1
ATOM 2340 C CA . THR B 1 119 ? 51.192 25.467 8.555 1.00 31.74 118 THR B CA 1
ATOM 2341 C C . THR B 1 119 ? 52.024 24.203 8.792 1.00 30.21 118 THR B C 1
ATOM 2342 O O . THR B 1 119 ? 53.246 24.287 8.947 1.00 29.26 118 THR B O 1
ATOM 2346 N N . PHE B 1 120 ? 51.362 23.050 8.867 1.00 29.03 119 PHE B N 1
ATOM 2347 C CA . PHE B 1 120 ? 52.064 21.764 9.025 1.00 28.34 119 PHE B CA 1
ATOM 2348 C C . PHE B 1 120 ? 51.360 20.618 8.317 1.00 27.83 119 PHE B C 1
ATOM 2349 O O . PHE B 1 120 ? 50.156 20.686 8.057 1.00 28.22 119 PHE B O 1
ATOM 2357 N N . SER B 1 121 ? 52.137 19.585 7.989 1.00 27.25 120 SER B N 1
ATOM 2358 C CA . SER B 1 121 ? 51.657 18.419 7.268 1.00 27.07 120 SER B CA 1
ATOM 2359 C C . SER B 1 121 ? 51.852 17.164 8.089 1.00 25.74 120 SER B C 1
ATOM 2360 O O . SER B 1 121 ? 52.846 17.021 8.797 1.00 24.88 120 SER B O 1
ATOM 2363 N N . LEU B 1 122 ? 50.897 16.254 7.968 1.00 26.27 121 LEU B N 1
ATOM 2364 C CA . LEU B 1 122 ? 50.876 14.987 8.698 1.00 26.30 121 LEU B CA 1
ATOM 2365 C C . LEU B 1 122 ? 51.011 13.840 7.706 1.00 26.84 121 LEU B C 1
ATOM 2366 O O . LEU B 1 122 ? 50.414 13.901 6.631 1.00 26.60 121 LEU B O 1
ATOM 2371 N N . PRO B 1 123 ? 51.793 12.795 8.048 1.00 27.41 122 PRO B N 1
ATOM 2372 C CA . PRO B 1 123 ? 51.864 11.627 7.179 1.00 29.07 122 PRO B CA 1
ATOM 2373 C C . PRO B 1 123 ? 50.711 10.668 7.449 1.00 29.55 122 PRO B C 1
ATOM 2374 O O . PRO B 1 123 ? 50.743 9.920 8.409 1.00 28.38 122 PRO B O 1
ATOM 2378 N N . ILE B 1 124 ? 49.715 10.688 6.580 1.00 31.86 123 ILE B N 1
ATOM 2379 C CA . ILE B 1 124 ? 48.555 9.812 6.681 1.00 33.35 123 ILE B CA 1
ATOM 2380 C C . ILE B 1 124 ? 48.622 8.612 5.729 1.00 35.77 123 ILE B C 1
ATOM 2381 O O . ILE B 1 124 ? 49.642 8.392 5.057 1.00 37.73 123 ILE B O 1
ATOM 2386 N N . THR B 1 131 ? 40.974 6.285 -0.243 1.00 48.00 130 THR B N 1
ATOM 2387 C CA . THR B 1 131 ? 40.192 7.471 -0.583 1.00 48.31 130 THR B CA 1
ATOM 2388 C C . THR B 1 131 ? 39.024 7.662 0.397 1.00 46.50 130 THR B C 1
ATOM 2389 O O . THR B 1 131 ? 38.080 6.866 0.411 1.00 45.55 130 THR B O 1
ATOM 2393 N N . TYR B 1 132 ? 39.130 8.704 1.231 1.00 44.86 131 TYR B N 1
ATOM 2394 C CA . TYR B 1 132 ? 38.065 9.160 2.144 1.00 43.53 131 TYR B CA 1
ATOM 2395 C C . TYR B 1 132 ? 37.403 8.069 2.997 1.00 40.84 131 TYR B C 1
ATOM 2396 O O . TYR B 1 132 ? 36.178 8.037 3.174 1.00 39.55 131 TYR B O 1
ATOM 2405 N N . GLN B 1 133 ? 38.226 7.178 3.530 1.00 38.54 132 GLN B N 1
ATOM 2406 C CA . GLN B 1 133 ? 37.748 6.203 4.500 1.00 36.78 132 GLN B CA 1
ATOM 2407 C C . GLN B 1 133 ? 38.879 5.739 5.393 1.00 34.96 132 GLN B C 1
ATOM 2408 O O . GLN B 1 133 ? 40.063 5.917 5.054 1.00 34.92 132 GLN B O 1
ATOM 2414 N N . VAL B 1 134 ? 38.513 5.202 6.557 1.00 32.50 133 VAL B N 1
ATOM 2415 C CA . VAL B 1 134 ? 39.455 4.490 7.401 1.00 31.14 133 VAL B CA 1
ATOM 2416 C C . VAL B 1 134 ? 38.841 3.140 7.736 1.00 30.83 133 VAL B C 1
ATOM 2417 O O . VAL B 1 134 ? 37.656 3.034 8.099 1.00 30.57 133 VAL B O 1
ATOM 2421 N N . ASP B 1 135 ? 39.640 2.100 7.585 1.00 30.46 134 ASP B N 1
ATOM 2422 C CA . ASP B 1 135 ? 39.149 0.753 7.793 1.00 30.84 134 ASP B CA 1
ATOM 2423 C C . ASP B 1 135 ? 39.703 0.271 9.126 1.00 30.30 134 ASP B C 1
ATOM 2424 O O . ASP B 1 135 ? 40.873 -0.081 9.215 1.00 30.54 134 ASP B O 1
ATOM 2429 N N . LEU B 1 136 ? 38.861 0.266 10.161 1.00 29.73 135 LEU B N 1
ATOM 2430 C CA . LEU B 1 136 ? 39.289 -0.117 11.507 1.00 29.57 135 LEU B CA 1
ATOM 2431 C C . LEU B 1 136 ? 38.833 -1.531 11.891 1.00 30.91 135 LEU B C 1
ATOM 2432 O O . LEU B 1 136 ? 38.931 -1.924 13.049 1.00 30.94 135 LEU B O 1
ATOM 2437 N N . ARG B 1 137 ? 38.355 -2.303 10.912 1.00 31.91 136 ARG B N 1
ATOM 2438 C CA . ARG B 1 137 ? 37.982 -3.693 11.141 1.00 33.63 136 ARG B CA 1
ATOM 2439 C C . ARG B 1 137 ? 39.258 -4.490 11.452 1.00 35.09 136 ARG B C 1
ATOM 2440 O O . ARG B 1 137 ? 40.308 -4.232 10.863 1.00 34.83 136 ARG B O 1
ATOM 2448 N N . ASP B 1 138 ? 39.170 -5.444 12.368 1.00 37.07 137 ASP B N 1
ATOM 2449 C CA . ASP B 1 138 ? 40.342 -6.248 12.771 1.00 38.99 137 ASP B CA 1
ATOM 2450 C C . ASP B 1 138 ? 41.520 -5.363 13.207 1.00 38.54 137 ASP B C 1
ATOM 2451 O O . ASP B 1 138 ? 42.657 -5.631 12.830 1.00 39.58 137 ASP B O 1
ATOM 2456 N N . LYS B 1 139 ? 41.248 -4.304 13.967 1.00 37.26 138 LYS B N 1
ATOM 2457 C CA . LYS B 1 139 ? 42.313 -3.416 14.449 1.00 36.74 138 LYS B CA 1
ATOM 2458 C C . LYS B 1 139 ? 42.075 -3.017 15.893 1.00 36.36 138 LYS B C 1
ATOM 2459 O O . LYS B 1 139 ? 40.931 -2.805 16.311 1.00 36.48 138 LYS B O 1
ATOM 2465 N N . VAL B 1 140 ? 43.176 -2.938 16.643 1.00 35.84 139 VAL B N 1
ATOM 2466 C CA . VAL B 1 140 ? 43.158 -2.535 18.045 1.00 35.51 139 VAL B CA 1
ATOM 2467 C C . VAL B 1 140 ? 44.369 -1.607 18.289 1.00 33.63 139 VAL B C 1
ATOM 2468 O O . VAL B 1 140 ? 45.461 -1.860 17.766 1.00 32.98 139 VAL B O 1
ATOM 2472 N N . THR B 1 141 ? 44.149 -0.499 19.005 1.00 33.23 140 THR B N 1
ATOM 2473 C CA . THR B 1 141 ? 45.245 0.394 19.390 1.00 31.83 140 THR B CA 1
ATOM 2474 C C . THR B 1 141 ? 45.720 0.045 20.791 1.00 33.08 140 THR B C 1
ATOM 2475 O O . THR B 1 141 ? 44.930 -0.355 21.642 1.00 33.82 140 THR B O 1
ATOM 2479 N N . SER B 1 142 ? 47.026 0.193 21.012 1.00 32.56 141 SER B N 1
ATOM 2480 C CA . SER B 1 142 ? 47.625 -0.099 22.290 1.00 33.18 141 SER B CA 1
ATOM 2481 C C . SER B 1 142 ? 48.644 0.992 22.637 1.00 31.51 141 SER B C 1
ATOM 2482 O O . SER B 1 142 ? 49.279 1.607 21.761 1.00 28.67 141 SER B O 1
ATOM 2485 N N . PHE B 1 143 ? 48.744 1.241 23.933 1.00 31.37 142 PHE B N 1
ATOM 2486 C CA . PHE B 1 143 ? 49.677 2.190 24.484 1.00 30.60 142 PHE B CA 1
ATOM 2487 C C . PHE B 1 143 ? 51.093 1.648 24.409 1.00 30.42 142 PHE B C 1
ATOM 2488 O O . PHE B 1 143 ? 51.342 0.515 24.772 1.00 30.31 142 PHE B O 1
ATOM 2496 N N . VAL B 1 144 ? 52.025 2.485 23.958 1.00 28.84 143 VAL B N 1
ATOM 2497 C CA . VAL B 1 144 ? 53.419 2.086 23.842 1.00 30.05 143 VAL B CA 1
ATOM 2498 C C . VAL B 1 144 ? 54.306 3.187 24.404 1.00 29.54 143 VAL B C 1
ATOM 2499 O O . VAL B 1 144 ? 54.104 4.359 24.109 1.00 27.00 143 VAL B O 1
ATOM 2503 N N . SER B 1 145 ? 55.284 2.817 25.218 1.00 31.64 144 SER B N 1
ATOM 2504 C CA . SER B 1 145 ? 56.286 3.790 25.653 1.00 32.00 144 SER B CA 1
ATOM 2505 C C . SER B 1 145 ? 57.616 3.507 24.967 1.00 32.53 144 SER B C 1
ATOM 2506 O O . SER B 1 145 ? 57.856 2.397 24.481 1.00 33.71 144 SER B O 1
ATOM 2509 N N . LEU B 1 146 ? 58.466 4.519 24.895 1.00 32.46 145 LEU B N 1
ATOM 2510 C CA . LEU B 1 146 ? 59.779 4.367 24.267 1.00 34.08 145 LEU B CA 1
ATOM 2511 C C . LEU B 1 146 ? 60.700 3.547 25.123 1.00 36.81 145 LEU B C 1
ATOM 2512 O O . LEU B 1 146 ? 60.884 3.838 26.303 1.00 37.93 145 LEU B O 1
ATOM 2517 N N . ASP B 1 147 ? 61.314 2.551 24.500 1.00 39.42 146 ASP B N 1
ATOM 2518 C CA . ASP B 1 147 ? 62.432 1.844 25.093 1.00 42.43 146 ASP B CA 1
ATOM 2519 C C . ASP B 1 147 ? 63.596 2.835 25.324 1.00 41.78 146 ASP B C 1
ATOM 2520 O O . ASP B 1 147 ? 63.874 3.684 24.477 1.00 40.26 146 ASP B O 1
ATOM 2525 N N . ARG B 1 148 ? 64.264 2.725 26.471 1.00 43.38 147 ARG B N 1
ATOM 2526 C CA . ARG B 1 148 ? 65.334 3.658 26.839 1.00 42.99 147 ARG B CA 1
ATOM 2527 C C . ARG B 1 148 ? 66.536 3.637 25.913 1.00 42.73 147 ARG B C 1
ATOM 2528 O O . ARG B 1 148 ? 67.179 4.671 25.703 1.00 41.05 147 ARG B O 1
ATOM 2536 N N . ASP B 1 149 ? 66.871 2.447 25.420 1.00 44.68 148 ASP B N 1
ATOM 2537 C CA . ASP B 1 149 ? 67.949 2.282 24.451 1.00 45.27 148 ASP B CA 1
ATOM 2538 C C . ASP B 1 149 ? 67.597 3.082 23.212 1.00 42.68 148 ASP B C 1
ATOM 2539 O O . ASP B 1 149 ? 68.451 3.768 22.658 1.00 42.21 148 ASP B O 1
ATOM 2544 N N . VAL B 1 150 ? 66.320 3.041 22.831 1.00 41.22 149 VAL B N 1
ATOM 2545 C CA . VAL B 1 150 ? 65.833 3.735 21.643 1.00 39.07 149 VAL B CA 1
ATOM 2546 C C . VAL B 1 150 ? 65.733 5.253 21.831 1.00 36.40 149 VAL B C 1
ATOM 2547 O O . VAL B 1 150 ? 66.088 6.008 20.929 1.00 35.59 149 VAL B O 1
ATOM 2551 N N . ALA B 1 151 ? 65.259 5.703 22.991 1.00 34.84 150 ALA B N 1
ATOM 2552 C CA . ALA B 1 151 ? 65.288 7.132 23.328 1.00 33.26 150 ALA B CA 1
ATOM 2553 C C . ALA B 1 151 ? 66.699 7.718 23.184 1.00 33.06 150 ALA B C 1
ATOM 2554 O O . ALA B 1 151 ? 66.866 8.827 22.686 1.00 31.25 150 ALA B O 1
ATOM 2556 N N . LYS B 1 152 ? 67.702 6.941 23.603 1.00 34.96 151 LYS B N 1
ATOM 2557 C CA . LYS B 1 152 ? 69.100 7.352 23.537 1.00 35.03 151 LYS B CA 1
ATOM 2558 C C . LYS B 1 152 ? 69.559 7.485 22.082 1.00 34.70 151 LYS B C 1
ATOM 2559 O O . LYS B 1 152 ? 70.193 8.477 21.693 1.00 32.67 151 LYS B O 1
ATOM 2565 N N . THR B 1 153 ? 69.233 6.482 21.280 1.00 35.53 152 THR B N 1
ATOM 2566 C CA . THR B 1 153 ? 69.541 6.528 19.861 1.00 36.15 152 THR B CA 1
ATOM 2567 C C . THR B 1 153 ? 68.757 7.642 19.180 1.00 33.76 152 THR B C 1
ATOM 2568 O O . THR B 1 153 ? 69.285 8.303 18.293 1.00 33.89 152 THR B O 1
ATOM 2572 N N . ILE B 1 154 ? 67.516 7.886 19.613 1.00 32.06 153 ILE B N 1
ATOM 2573 C CA . ILE B 1 154 ? 66.741 9.000 19.070 1.00 30.49 153 ILE B CA 1
ATOM 2574 C C . ILE B 1 154 ? 67.427 10.342 19.325 1.00 29.49 153 ILE B C 1
ATOM 2575 O O . ILE B 1 154 ? 67.497 11.179 18.419 1.00 28.88 153 ILE B O 1
ATOM 2580 N N . VAL B 1 155 ? 67.945 10.546 20.535 1.00 28.59 154 VAL B N 1
ATOM 2581 C CA . VAL B 1 155 ? 68.673 11.784 20.836 1.00 27.77 154 VAL B CA 1
ATOM 2582 C C . VAL B 1 155 ? 69.973 11.838 20.030 1.00 28.39 154 VAL B C 1
ATOM 2583 O O . VAL B 1 155 ? 70.247 12.837 19.359 1.00 27.52 154 VAL B O 1
ATOM 2587 N N . ASP B 1 156 ? 70.745 10.751 20.081 1.00 29.54 155 ASP B N 1
ATOM 2588 C CA . ASP B 1 156 ? 72.081 10.711 19.503 1.00 31.06 155 ASP B CA 1
ATOM 2589 C C . ASP B 1 156 ? 72.087 10.760 17.970 1.00 32.01 155 ASP B C 1
ATOM 2590 O O . ASP B 1 156 ? 72.995 11.355 17.385 1.00 32.69 155 ASP B O 1
ATOM 2595 N N . ASN B 1 157 ? 71.100 10.122 17.339 1.00 32.19 156 ASN B N 1
ATOM 2596 C CA . ASN B 1 157 ? 71.068 9.933 15.870 1.00 33.69 156 ASN B CA 1
ATOM 2597 C C . ASN B 1 157 ? 70.015 10.761 15.129 1.00 32.68 156 ASN B C 1
ATOM 2598 O O . ASN B 1 157 ? 70.144 10.974 13.928 1.00 34.60 156 ASN B O 1
ATOM 2603 N N . VAL B 1 158 ? 68.982 11.218 15.828 1.00 30.72 157 VAL B N 1
ATOM 2604 C CA . VAL B 1 158 ? 67.924 12.024 15.216 1.00 29.57 157 VAL B CA 1
ATOM 2605 C C . VAL B 1 158 ? 67.988 13.475 15.691 1.00 28.24 157 VAL B C 1
ATOM 2606 O O . VAL B 1 158 ? 68.326 14.362 14.906 1.00 28.30 157 VAL B O 1
ATOM 2610 N N . LEU B 1 159 ? 67.701 13.719 16.966 1.00 26.97 158 LEU B N 1
ATOM 2611 C CA . LEU B 1 159 ? 67.701 15.080 17.482 1.00 26.41 158 LEU B CA 1
ATOM 2612 C C . LEU B 1 159 ? 69.059 15.724 17.323 1.00 27.10 158 LEU B C 1
ATOM 2613 O O . LEU B 1 159 ? 69.142 16.919 17.039 1.00 27.70 158 LEU B O 1
ATOM 2618 N N . ALA B 1 160 ? 70.125 14.941 17.488 1.00 27.61 159 ALA B N 1
ATOM 2619 C CA . ALA B 1 160 ? 71.474 15.487 17.360 1.00 28.35 159 ALA B CA 1
ATOM 2620 C C . ALA B 1 160 ? 71.807 15.863 15.927 1.00 29.47 159 ALA B C 1
ATOM 2621 O O . ALA B 1 160 ? 72.739 16.598 15.709 1.00 30.66 159 ALA B O 1
ATOM 2623 N N . LYS B 1 161 ? 71.072 15.341 14.950 1.00 29.96 160 LYS B N 1
ATOM 2624 C CA . LYS B 1 161 ? 71.236 15.781 13.572 1.00 31.61 160 LYS B CA 1
ATOM 2625 C C . LYS B 1 161 ? 70.322 16.966 13.267 1.00 30.30 160 LYS B C 1
ATOM 2626 O O . LYS B 1 161 ? 70.766 17.946 12.665 1.00 31.37 160 LYS B O 1
ATOM 2632 N N . ILE B 1 162 ? 69.061 16.891 13.680 1.00 28.45 161 ILE B N 1
ATOM 2633 C CA . ILE B 1 162 ? 68.115 17.969 13.360 1.00 28.09 161 ILE B CA 1
ATOM 2634 C C . ILE B 1 162 ? 68.582 19.258 14.046 1.00 27.24 161 ILE B C 1
ATOM 2635 O O . ILE B 1 162 ? 68.656 20.297 13.415 1.00 28.47 161 ILE B O 1
ATOM 2640 N N . TYR B 1 163 ? 68.960 19.152 15.315 1.00 26.25 162 TYR B N 1
ATOM 2641 C CA . TYR B 1 163 ? 69.352 20.298 16.137 1.00 25.84 162 TYR B CA 1
ATOM 2642 C C . TYR B 1 163 ? 70.867 20.290 16.413 1.00 26.42 162 TYR B C 1
ATOM 2643 O O . TYR B 1 163 ? 71.308 20.632 17.496 1.00 25.33 162 TYR B O 1
ATOM 2652 N N . ALA B 1 164 ? 71.660 19.925 15.404 1.00 28.55 163 ALA B N 1
ATOM 2653 C CA . ALA B 1 164 ? 73.104 19.729 15.562 1.00 28.99 163 ALA B CA 1
ATOM 2654 C C . ALA B 1 164 ? 73.800 20.919 16.212 1.00 28.81 163 ALA B C 1
ATOM 2655 O O . ALA B 1 164 ? 74.591 20.738 17.120 1.00 28.06 163 ALA B O 1
ATOM 2657 N N . LYS B 1 165 ? 73.495 22.131 15.762 1.00 29.70 164 LYS B N 1
ATOM 2658 C CA . LYS B 1 165 ? 74.195 23.331 16.255 1.00 30.16 164 LYS B CA 1
ATOM 2659 C C . LYS B 1 165 ? 73.891 23.600 17.733 1.00 28.41 164 LYS B C 1
ATOM 2660 O O . LYS B 1 165 ? 74.803 23.810 18.533 1.00 27.79 164 LYS B O 1
ATOM 2666 N N . ILE B 1 166 ? 72.626 23.574 18.121 1.00 27.56 165 ILE B N 1
ATOM 2667 C CA . ILE B 1 166 ? 72.315 23.711 19.561 1.00 26.66 165 ILE B CA 1
ATOM 2668 C C . ILE B 1 166 ? 72.833 22.506 20.355 1.00 25.83 165 ILE B C 1
ATOM 2669 O O . ILE B 1 166 ? 73.430 22.645 21.442 1.00 25.17 165 ILE B O 1
ATOM 2674 N N . TYR B 1 167 ? 72.616 21.313 19.823 1.00 25.89 166 TYR B N 1
ATOM 2675 C CA . TYR B 1 167 ? 72.992 20.099 20.561 1.00 25.65 166 TYR B CA 1
ATOM 2676 C C . TYR B 1 167 ? 74.497 20.086 20.866 1.00 25.90 166 TYR B C 1
ATOM 2677 O O . TYR B 1 167 ? 74.921 19.840 22.017 1.00 24.47 166 TYR B O 1
ATOM 2686 N N . ASN B 1 168 ? 75.291 20.385 19.840 1.00 26.99 167 ASN B N 1
ATOM 2687 C CA . ASN B 1 168 ? 76.740 20.473 19.996 1.00 28.44 167 ASN B CA 1
ATOM 2688 C C . ASN B 1 168 ? 77.150 21.558 21.012 1.00 27.48 167 ASN B C 1
ATOM 2689 O O . ASN B 1 168 ? 78.195 21.439 21.635 1.00 27.58 167 ASN B O 1
ATOM 2694 N N . SER B 1 169 ? 76.335 22.602 21.181 1.00 26.95 168 SER B N 1
ATOM 2695 C CA . SER B 1 169 ? 76.624 23.658 22.158 1.00 26.84 168 SER B CA 1
ATOM 2696 C C . SER B 1 169 ? 76.273 23.284 23.604 1.00 26.60 168 SER B C 1
ATOM 2697 O O . SER B 1 169 ? 76.754 23.933 24.559 1.00 26.76 168 SER B O 1
ATOM 2700 N N . LEU B 1 170 ? 75.426 22.268 23.780 1.00 25.70 169 LEU B N 1
ATOM 2701 C CA . LEU B 1 170 ? 75.049 21.806 25.115 1.00 25.14 169 LEU B CA 1
ATOM 2702 C C . LEU B 1 170 ? 76.192 21.066 25.820 1.00 25.61 169 LEU B C 1
ATOM 2703 O O . LEU B 1 170 ? 76.968 20.371 25.186 1.00 25.89 169 LEU B O 1
ATOM 2708 N N . ASN B 1 171 ? 76.273 21.214 27.140 1.00 25.19 170 ASN B N 1
ATOM 2709 C CA . ASN B 1 171 ? 77.188 20.407 27.928 1.00 26.07 170 ASN B CA 1
ATOM 2710 C C . ASN B 1 171 ? 76.607 19.002 28.129 1.00 26.63 170 ASN B C 1
ATOM 2711 O O . ASN B 1 171 ? 75.489 18.709 27.657 1.00 25.96 170 ASN B O 1
ATOM 2716 N N . LYS B 1 172 ? 77.361 18.120 28.779 1.00 27.41 171 LYS B N 1
ATOM 2717 C CA . LYS B 1 172 ? 76.950 16.719 28.906 1.00 28.44 171 LYS B CA 1
ATOM 2718 C C . LYS B 1 172 ? 75.634 16.568 29.654 1.00 27.45 171 LYS B C 1
ATOM 2719 O O . LYS B 1 172 ? 74.780 15.794 29.243 1.00 26.96 171 LYS B O 1
ATOM 2725 N N . GLU B 1 173 ? 75.470 17.310 30.746 1.00 27.17 172 GLU B N 1
ATOM 2726 C CA . GLU B 1 173 ? 74.285 17.161 31.590 1.00 27.74 172 GLU B CA 1
ATOM 2727 C C . GLU B 1 173 ? 73.028 17.644 30.849 1.00 26.51 172 GLU B C 1
ATOM 2728 O O . GLU B 1 173 ? 71.962 17.014 30.909 1.00 26.61 172 GLU B O 1
ATOM 2734 N N . GLN B 1 174 ? 73.174 18.747 30.129 1.00 25.39 173 GLN B N 1
ATOM 2735 C CA . GLN B 1 174 ? 72.106 19.266 29.288 1.00 24.65 173 GLN B CA 1
ATOM 2736 C C . GLN B 1 174 ? 71.745 18.315 28.134 1.00 24.18 173 GLN B C 1
ATOM 2737 O O . GLN B 1 174 ? 70.572 18.172 27.810 1.00 24.36 173 GLN B O 1
ATOM 2743 N N . LYS B 1 175 ? 72.732 17.662 27.529 1.00 24.34 174 LYS B N 1
ATOM 2744 C CA . LYS B 1 175 ? 72.448 16.609 26.534 1.00 24.86 174 LYS B CA 1
ATOM 2745 C C . LYS B 1 175 ? 71.645 15.475 27.165 1.00 25.68 174 LYS B C 1
ATOM 2746 O O . LYS B 1 175 ? 70.680 14.976 26.580 1.00 24.90 174 LYS B O 1
ATOM 2752 N N . ASP B 1 176 ? 72.084 15.045 28.345 1.00 26.46 175 ASP B N 1
ATOM 2753 C CA . ASP B 1 176 ? 71.408 13.991 29.082 1.00 27.97 175 ASP B CA 1
ATOM 2754 C C . ASP B 1 176 ? 69.986 14.405 29.496 1.00 27.46 175 ASP B C 1
ATOM 2755 O O . ASP B 1 176 ? 69.092 13.576 29.504 1.00 28.07 175 ASP B O 1
ATOM 2760 N N . LYS B 1 177 ? 69.763 15.674 29.820 1.00 27.61 176 LYS B N 1
ATOM 2761 C CA . LYS B 1 177 ? 68.385 16.147 30.137 1.00 27.58 176 LYS B CA 1
ATOM 2762 C C . LYS B 1 177 ? 67.444 15.939 28.953 1.00 26.87 176 LYS B C 1
ATOM 2763 O O . LYS B 1 177 ? 66.319 15.467 29.128 1.00 26.42 176 LYS B O 1
ATOM 2769 N N . LEU B 1 178 ? 67.917 16.282 27.751 1.00 26.32 177 LEU B N 1
ATOM 2770 C CA . LEU B 1 178 ? 67.170 16.010 26.507 1.00 26.17 177 LEU B CA 1
ATOM 2771 C C . LEU B 1 178 ? 66.739 14.539 26.415 1.00 26.35 177 LEU B C 1
ATOM 2772 O O . LEU B 1 178 ? 65.595 14.219 26.092 1.00 26.14 177 LEU B O 1
ATOM 2777 N N . TYR B 1 179 ? 67.659 13.638 26.714 1.00 27.16 178 TYR B N 1
ATOM 2778 C CA . TYR B 1 179 ? 67.337 12.221 26.701 1.00 27.47 178 TYR B CA 1
ATOM 2779 C C . TYR B 1 179 ? 66.250 11.843 27.722 1.00 27.53 178 TYR B C 1
ATOM 2780 O O . TYR B 1 179 ? 65.349 11.032 27.411 1.00 26.97 178 TYR B O 1
ATOM 2789 N N . ARG B 1 180 ? 66.333 12.391 28.938 1.00 27.24 179 ARG B N 1
ATOM 2790 C CA . ARG B 1 180 ? 65.314 12.098 29.956 1.00 28.36 179 ARG B CA 1
ATOM 2791 C C . ARG B 1 180 ? 63.954 12.638 29.504 1.00 26.90 179 ARG B C 1
ATOM 2792 O O . ARG B 1 180 ? 62.945 11.954 29.607 1.00 26.14 179 ARG B O 1
ATOM 2800 N N . ASP B 1 181 ? 63.954 13.859 28.972 1.00 25.44 180 ASP B N 1
ATOM 2801 C CA . ASP B 1 181 ? 62.770 14.450 28.356 1.00 25.41 180 ASP B CA 1
ATOM 2802 C C . ASP B 1 181 ? 62.155 13.533 27.307 1.00 24.67 180 ASP B C 1
ATOM 2803 O O . ASP B 1 181 ? 60.944 13.250 27.331 1.00 24.72 180 ASP B O 1
ATOM 2808 N N . VAL B 1 182 ? 62.973 13.082 26.366 1.00 24.20 181 VAL B N 1
ATOM 2809 C CA . VAL B 1 182 ? 62.473 12.227 25.283 1.00 24.10 181 VAL B CA 1
ATOM 2810 C C . VAL B 1 182 ? 61.844 10.949 25.841 1.00 25.63 181 VAL B C 1
ATOM 2811 O O . VAL B 1 182 ? 60.756 10.527 25.404 1.00 25.05 181 VAL B O 1
ATOM 2815 N N . GLU B 1 183 ? 62.552 10.336 26.790 1.00 26.96 182 GLU B N 1
ATOM 2816 C CA A GLU B 1 183 ? 62.102 9.144 27.514 0.50 28.90 182 GLU B CA 1
ATOM 2817 C CA B GLU B 1 183 ? 62.069 9.112 27.422 0.50 28.52 182 GLU B CA 1
ATOM 2818 C C . GLU B 1 183 ? 60.724 9.323 28.129 1.00 28.99 182 GLU B C 1
ATOM 2819 O O . GLU B 1 183 ? 59.846 8.480 28.017 1.00 29.58 182 GLU B O 1
ATOM 2830 N N . GLU B 1 184 ? 60.570 10.430 28.839 1.00 29.00 183 GLU B N 1
ATOM 2831 C CA . GLU B 1 184 ? 59.354 10.706 29.610 1.00 29.92 183 GLU B CA 1
ATOM 2832 C C . GLU B 1 184 ? 58.175 11.097 28.717 1.00 29.02 183 GLU B C 1
ATOM 2833 O O . GLU B 1 184 ? 57.028 10.706 28.954 1.00 29.84 183 GLU B O 1
ATOM 2839 N N . ILE B 1 185 ? 58.467 11.879 27.692 1.00 27.29 184 ILE B N 1
ATOM 2840 C CA . ILE B 1 185 ? 57.429 12.541 26.925 1.00 26.61 184 ILE B CA 1
ATOM 2841 C C . ILE B 1 185 ? 56.837 11.625 25.898 1.00 26.34 184 ILE B C 1
ATOM 2842 O O . ILE B 1 185 ? 55.635 11.593 25.739 1.00 26.55 184 ILE B O 1
ATOM 2847 N N . PHE B 1 186 ? 57.684 10.911 25.174 1.00 26.60 185 PHE B N 1
ATOM 2848 C CA . PHE B 1 186 ? 57.233 10.223 23.972 1.00 26.45 185 PHE B CA 1
ATOM 2849 C C . PHE B 1 186 ? 56.658 8.849 24.245 1.00 28.21 185 PHE B C 1
ATOM 2850 O O . PHE B 1 186 ? 57.350 7.867 24.535 1.00 31.00 185 PHE B O 1
ATOM 2858 N N . ASN B 1 187 ? 55.344 8.819 24.233 1.00 27.66 186 ASN B N 1
ATOM 2859 C CA . ASN B 1 187 ? 54.615 7.576 24.207 1.00 27.86 186 ASN B CA 1
ATOM 2860 C C . ASN B 1 187 ? 53.406 7.827 23.329 1.00 26.63 186 ASN B C 1
ATOM 2861 O O . ASN B 1 187 ? 53.095 8.973 22.996 1.00 25.48 186 ASN B O 1
ATOM 2866 N N . TYR B 1 188 ? 52.777 6.757 22.890 1.00 26.47 187 TYR B N 1
ATOM 2867 C CA . TYR B 1 188 ? 51.891 6.850 21.757 1.00 25.45 187 TYR B CA 1
ATOM 2868 C C . TYR B 1 188 ? 51.062 5.615 21.666 1.00 26.57 187 TYR B C 1
ATOM 2869 O O . TYR B 1 188 ? 51.304 4.644 22.376 1.00 26.84 187 TYR B O 1
ATOM 2878 N N . TYR B 1 189 ? 50.065 5.696 20.795 1.00 26.31 188 TYR B N 1
ATOM 2879 C CA . TYR B 1 189 ? 49.160 4.601 20.539 1.00 27.16 188 TYR B CA 1
ATOM 2880 C C . TYR B 1 189 ? 49.482 4.000 19.188 1.00 27.31 188 TYR B C 1
ATOM 2881 O O . TYR B 1 189 ? 49.577 4.692 18.174 1.00 26.25 188 TYR B O 1
ATOM 2890 N N . SER B 1 190 ? 49.678 2.693 19.219 1.00 28.62 189 SER B N 1
ATOM 2891 C CA . SER B 1 190 ? 50.103 1.921 18.078 1.00 29.58 189 SER B CA 1
ATOM 2892 C C . SER B 1 190 ? 48.923 1.076 17.616 1.00 30.52 189 SER B C 1
ATOM 2893 O O . SER B 1 190 ? 48.327 0.395 18.438 1.00 31.02 189 SER B O 1
ATOM 2896 N N . ILE B 1 191 ? 48.597 1.112 16.315 1.00 30.03 190 ILE B N 1
ATOM 2897 C CA . ILE B 1 191 ? 47.455 0.360 15.782 1.00 30.91 190 ILE B CA 1
ATOM 2898 C C . ILE B 1 191 ? 47.933 -0.918 15.086 1.00 32.54 190 ILE B C 1
ATOM 2899 O O . ILE B 1 191 ? 48.806 -0.868 14.231 1.00 32.57 190 ILE B O 1
ATOM 2904 N N . LYS B 1 192 ? 47.371 -2.055 15.500 1.00 34.89 191 LYS B N 1
ATOM 2905 C CA . LYS B 1 192 ? 47.809 -3.381 15.059 1.00 37.91 191 LYS B CA 1
ATOM 2906 C C . LYS B 1 192 ? 46.594 -4.108 14.529 1.00 39.13 191 LYS B C 1
ATOM 2907 O O . LYS B 1 192 ? 45.537 -4.094 15.174 1.00 38.60 191 LYS B O 1
ATOM 2913 N N . SER B 1 193 ? 46.748 -4.761 13.378 1.00 41.14 192 SER B N 1
ATOM 2914 C CA . SER B 1 193 ? 45.630 -5.431 12.733 1.00 42.06 192 SER B CA 1
ATOM 2915 C C . SER B 1 193 ? 45.456 -6.860 13.256 1.00 44.40 192 SER B C 1
ATOM 2916 O O . SER B 1 193 ? 46.291 -7.733 12.998 1.00 46.44 192 SER B O 1
#

B-factor: mean 34.54, std 11.1, range [12.76, 153.81]

InterPro domains:
  IPR043959 CRISPR system CMR subunit Cmr7 1 [PF19021] (1-197)
  IPR053743 CRISPR system Cmr7 complex component [G3DSA:2.60.120.1670] (2-169)

Sequence (363 aa):
WEEQVFLPITNSISSEDNNQIKIGSSVSIEYNQNGQHVSQIDDKGLHNILVLTGYAIDESTGELVPTFDPCDYVKGILISGKILKGNHFKIIGIPSNKLYIIRKKDVHGNITFSLPIKQVDLRDKVTSFVSLDRDVAKTIVDNVLAKIYAKIYNSLNKEQKDKLYRDVEEIFNYYSIKSLKSNWEEQVFLPITNSISSEDNNQIKIGSSVSIEYNQQNGQHVSQIDDKGLHNILVLTGYAIDESTGELVPTFDPCDYVKGILISGKILKGNHFKIIGIPSNKLYIIRKKDVHGNITFSLPITYQVDLRDKVTSFVSLDRDVAKTIVDNVLAKIYAKIYNSLNKEQKDKLYRDVEEEIFNYYSIKS

Organism: Saccharolobus solfataricus (strain ATCC 35092 / DSM 1617 / JCM 11322 / P2) (NCBI:txid273057)

Solvent-accessible surface area: 16551 Å² total; per-residue (Å²): 84,76,93,3,0,0,0,0,2,0,44,53,13,50,52,67,128,125,52,52,3,77,0,4,64,37,0,10,0,44,11,69,85,143,15,94,22,0,0,36,4,35,74,139,2,1,27,0,0,2,10,8,39,16,35,0,0,41,36,84,30,0,15,0,16,24,0,25,22,50,96,4,49,0,26,0,0,0,0,1,10,119,17,82,103,33,60,93,32,52,0,23,7,0,31,5,125,26,16,89,14,50,97,116,64,102,25,114,48,91,0,23,0,12,0,0,24,147,158,13,52,3,126,68,70,59,32,49,107,35,57,3,78,174,109,25,0,126,65,2,4,59,73,3,1,10,96,4,12,30,177,71,23,114,89,13,79,149,132,48,64,57,61,0,54,119,1,0,31,103,6,2,32,0,47,17,12,117,25,119,182,71,174,126,80,94,2,4,0,0,0,2,0,34,54,13,48,35,75,129,131,62,47,2,77,0,4,67,34,0,9,0,54,12,67,70,126,18,83,10,4,0,45,2,28,76,143,2,2,26,6,0,2,12,7,39,16,34,0,0,43,31,89,31,0,47,4,28,33,0,26,18,51,94,3,45,0,27,0,0,0,0,2,8,145,23,94,106,28,103,111,48,62,0,35,3,0,43,4,131,34,14,96,13,50,87,148,93,109,25,120,54,78,2,22,0,11,0,0,68,168,120,98,12,49,3,138,123,66,104,23,46,108,34,62,14,84,173,122,36,0,98,70,3,2,57,59,5,2,17,91,6,8,29,153,62,26,110,88,13,78,152,119,51,62,58,67,1,45,123,4,0,37,123,6,2,23,0,48,1,15,128,106

Radius of gyration: 22.75 Å; Cα contacts (8 Å, |Δi|>4): 907; chains: 2; bounding box: 74×44×33 Å

Secondary structure (DSSP, 8-state):
---EEEEE--TT-EEETTTEEE-SSS-EEEE-TTS--SSEEETTEEE-EEEEETEEEETTTTEEEE-S-TT-EEEEEEEEEEEEES-EEEEEEEEGGGS-EES--S--SEEEEEEEB--EE-TTEEEEEE---HHHHHHIIIIIIHHHTHHHHHH--HHHHHHHHHHHHHH--EEEEEESS--/---EEEEE--TT-EEETTTEEE-SSS-EEEE-TTPPPSSEEETTEEE-EEEEETEEEETTTTEEEE-S-TT-EEEEEEEEEEEEES-EEEEEEEEGGGS-EES-SS--SEEEEEEE---EEE-TT-EEEEEE--HHHHHHIIIIIIHHHTHHHHHHS-HHHHHHHHHHHHHH-EEEEEE-

Nearest PDB structures (foldseek):
  2x5q-assembly1_A  TM=1.005E+00  e=4.775E-39  Saccharolobus solfataricus P2
  2x5q-assembly1_B  TM=9.976E-01  e=3.968E-37  Saccharolobus solfataricus P2
  6shb-assembly1_P  TM=7.643E-01  e=1.861E-14  Saccharolobus islandicus REY15A
  6s6b-assembly1_t  TM=7.504E-01  e=1.743E-12  Saccharolobus islandicus REY15A
  6wit-assembly1_B  TM=1.813E-01  e=8.710E-01  Macaca mulatta

Foldseek 3Di:
DAAKEWQFDDLQWFDDPDQKIDQAPFWIKGADLPFDWQWDQALQATFWKFKAFQWAAQRHNNAIERNNHRVFTTIGTIGHTGIPGADKDKDPFQFQVVTDTPRHDPDGGTHIYIYHHDVPDQPQKDKDKFFHDLVSLVNCLVGPVCRSVVVNQVPHDPVSSVSNSVCSRPPGIGIHMDHNPDD/DAAKEWQFDDLQWFDDPDQWIQQAQQWIKHADLPWDWQWDQALQATFWKFKAFQWAAQRHNNAIARNNPRPFTTITTIGHTDTPGADKDKDPFAFQVVTRTPRHDPRGGTHIYIYHYVPDGDCPPKDKDKFAHDLVSLLNCLVGPVCRSVVVNLVVHDPVSSVSNSVCSRVPGMGIHMDD